Protein AF-S7VTG4-F1 (afdb_monomer_lite)

Structure (mmCIF, N/CA/C/O backbone):
data_AF-S7VTG4-F1
#
_entry.id   AF-S7VTG4-F1
#
loop_
_atom_site.group_PDB
_atom_site.id
_atom_site.type_symbol
_atom_site.label_atom_id
_atom_site.label_alt_id
_atom_site.label_comp_id
_atom_site.label_asym_id
_atom_site.label_entity_id
_atom_site.label_seq_id
_atom_site.pdbx_PDB_ins_code
_atom_site.Cartn_x
_atom_site.Cartn_y
_atom_site.Cartn_z
_atom_site.occupancy
_atom_site.B_iso_or_equiv
_atom_site.auth_seq_id
_atom_site.auth_comp_id
_atom_site.auth_asym_id
_atom_site.auth_atom_id
_atom_site.pdbx_PDB_model_num
ATOM 1 N N . MET A 1 1 ? -31.007 19.412 13.942 1.00 57.16 1 MET A N 1
ATOM 2 C CA . MET A 1 1 ? -30.145 18.207 13.920 1.00 57.16 1 MET A CA 1
ATOM 3 C C . MET A 1 1 ? -29.820 17.721 12.497 1.00 57.16 1 MET A C 1
ATOM 5 O O . MET A 1 1 ? -28.672 17.384 12.251 1.00 57.16 1 MET A O 1
ATOM 9 N N . ASN A 1 2 ? -30.756 17.775 11.533 1.00 63.19 2 ASN A N 1
ATOM 10 C CA . ASN A 1 2 ? -30.543 17.250 10.166 1.00 63.19 2 ASN A CA 1
ATOM 11 C C . ASN A 1 2 ? -29.502 17.995 9.305 1.00 63.19 2 ASN A C 1
ATOM 13 O O . ASN A 1 2 ? -28.851 17.366 8.480 1.00 63.19 2 ASN A O 1
ATOM 17 N N . GLN A 1 3 ? -29.328 19.310 9.478 1.00 68.00 3 GLN A N 1
ATOM 18 C CA . GLN A 1 3 ? -28.374 20.100 8.676 1.00 68.00 3 GLN A CA 1
ATOM 19 C C . GLN A 1 3 ? -26.911 19.798 9.062 1.00 68.00 3 GLN A C 1
ATOM 21 O O . GLN A 1 3 ? -26.066 19.613 8.196 1.00 68.00 3 GLN A O 1
ATOM 26 N N . PHE A 1 4 ? -26.632 19.645 10.363 1.00 72.38 4 PHE A N 1
ATOM 27 C CA . PHE A 1 4 ? -25.302 19.280 10.871 1.00 72.38 4 PHE A CA 1
ATOM 28 C C . PHE A 1 4 ? -24.884 17.860 10.463 1.00 72.38 4 PHE A C 1
ATOM 30 O O . PHE A 1 4 ? -23.734 17.647 10.098 1.00 72.38 4 PHE A O 1
ATOM 37 N N . PHE A 1 5 ? -25.820 16.902 10.469 1.00 68.44 5 PHE A N 1
ATOM 38 C CA . PHE A 1 5 ? -25.565 15.532 10.007 1.00 68.44 5 PHE A CA 1
ATOM 39 C C . PHE A 1 5 ? -25.197 15.493 8.516 1.00 68.44 5 PHE A C 1
ATOM 41 O O . PHE A 1 5 ? -24.223 14.851 8.136 1.00 68.44 5 PHE A O 1
ATOM 48 N N . LYS A 1 6 ? -25.934 16.236 7.677 1.00 73.94 6 LYS A N 1
ATOM 49 C CA . LYS A 1 6 ? -25.657 16.340 6.236 1.00 73.94 6 LYS A CA 1
ATOM 50 C C . LYS A 1 6 ? -24.309 17.009 5.952 1.00 73.94 6 LYS A C 1
ATOM 52 O O . LYS A 1 6 ? -23.578 16.529 5.094 1.00 73.94 6 LYS A O 1
ATOM 57 N N . ALA A 1 7 ? -23.960 18.062 6.695 1.00 77.38 7 ALA A N 1
ATOM 58 C CA . ALA A 1 7 ? -22.661 18.723 6.574 1.00 77.38 7 ALA A CA 1
ATOM 59 C C . ALA A 1 7 ? -21.502 17.800 6.991 1.00 77.38 7 ALA A C 1
ATOM 61 O O . ALA A 1 7 ? -20.504 17.710 6.284 1.00 77.38 7 ALA A O 1
ATOM 62 N N . PHE A 1 8 ? -21.654 17.057 8.091 1.00 74.62 8 PHE A N 1
ATOM 63 C CA . PHE A 1 8 ? -20.645 16.097 8.544 1.00 74.62 8 PHE A CA 1
ATOM 64 C C . PHE A 1 8 ? -20.450 14.943 7.549 1.00 74.62 8 PHE A C 1
ATOM 66 O O . PHE A 1 8 ? -19.317 14.596 7.227 1.00 74.62 8 PHE A O 1
ATOM 73 N N . LEU A 1 9 ? -21.542 14.390 7.008 1.00 71.69 9 LEU A N 1
ATOM 74 C CA . LEU A 1 9 ? -21.488 13.327 6.002 1.00 71.69 9 LEU A CA 1
ATOM 75 C C . LEU A 1 9 ? -20.820 13.803 4.699 1.00 71.69 9 LEU A C 1
ATOM 77 O O . LEU A 1 9 ? -20.018 13.073 4.124 1.00 71.69 9 LEU A O 1
ATOM 81 N N . ALA A 1 10 ? -21.089 15.040 4.267 1.00 73.31 10 ALA A N 1
ATOM 82 C CA . ALA A 1 10 ? -20.449 15.634 3.092 1.00 73.31 10 ALA A CA 1
ATOM 83 C C . ALA A 1 10 ? -18.935 15.846 3.285 1.00 73.31 10 ALA A C 1
ATOM 85 O O . ALA A 1 10 ? -18.157 15.572 2.374 1.00 73.31 10 ALA A O 1
ATOM 86 N N . ILE A 1 11 ? -18.506 16.272 4.480 1.00 72.06 11 ILE A N 1
ATOM 87 C CA . ILE A 1 11 ? -17.082 16.423 4.822 1.00 72.06 11 ILE A CA 1
ATOM 88 C C . ILE A 1 11 ? -16.380 15.058 4.846 1.00 72.06 11 IL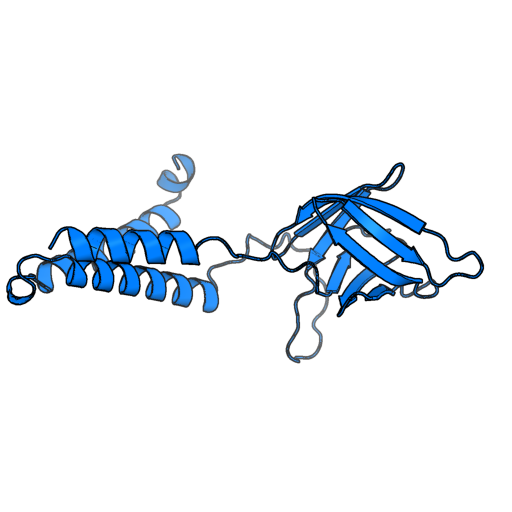E A C 1
ATOM 90 O O . ILE A 1 11 ? -15.277 14.926 4.321 1.00 72.06 11 ILE A O 1
ATOM 94 N N . PHE A 1 12 ? -17.022 14.030 5.408 1.00 65.44 12 PHE A N 1
ATOM 95 C CA . PHE A 1 12 ? -16.437 12.692 5.507 1.00 65.44 12 PHE A CA 1
ATOM 96 C C . PHE A 1 12 ? -16.255 12.026 4.131 1.00 65.44 12 PHE A C 1
ATOM 98 O O . PHE A 1 12 ? -15.208 11.439 3.874 1.00 65.44 12 PHE A O 1
ATOM 105 N N . ILE A 1 13 ? -17.221 12.190 3.218 1.00 65.69 13 ILE A N 1
ATOM 106 C CA . ILE A 1 13 ? -17.120 11.710 1.825 1.00 65.69 13 ILE A CA 1
ATOM 107 C C . ILE A 1 13 ? -16.048 12.492 1.040 1.00 65.69 13 ILE A C 1
ATOM 109 O O . ILE A 1 13 ? -15.340 11.919 0.212 1.00 65.69 13 ILE A O 1
ATOM 113 N N . GLY A 1 14 ? -15.886 13.790 1.321 1.00 59.72 14 GLY A N 1
ATOM 114 C CA . GLY A 1 14 ? -14.838 14.614 0.708 1.00 59.72 14 GLY A CA 1
ATOM 115 C C . GLY A 1 14 ? -13.417 14.236 1.144 1.00 59.72 14 GLY A C 1
ATOM 116 O O . GLY A 1 14 ? -12.482 14.387 0.363 1.00 59.72 14 GLY A O 1
ATOM 117 N N . LEU A 1 15 ? -13.249 13.711 2.362 1.00 57.47 15 LEU A N 1
ATOM 118 C CA . LEU A 1 15 ? -11.946 13.324 2.919 1.00 57.47 15 LEU A CA 1
ATOM 119 C C . LEU A 1 15 ? -11.522 11.890 2.564 1.00 57.47 15 LEU A C 1
ATOM 121 O O . LEU A 1 15 ? -10.332 11.593 2.593 1.00 57.47 15 LEU A O 1
ATOM 125 N N . SER A 1 16 ? -12.449 10.995 2.205 1.00 52.62 16 SER A N 1
ATOM 126 C CA . SER A 1 16 ? -12.129 9.583 1.929 1.00 52.62 16 SER A CA 1
ATOM 127 C C . SER A 1 16 ? -11.575 9.310 0.522 1.00 52.62 16 SER A C 1
ATOM 129 O O . SER A 1 16 ? -11.376 8.152 0.172 1.00 52.62 16 SER A O 1
ATOM 131 N N . SER A 1 17 ? -11.345 10.340 -0.300 1.00 48.38 17 SER A N 1
ATOM 132 C CA . SER A 1 17 ? -11.034 10.179 -1.733 1.00 48.38 17 SER A CA 1
ATOM 133 C C . SER A 1 17 ? -9.554 10.339 -2.107 1.00 48.38 17 SER A C 1
ATOM 135 O O . SER A 1 17 ? -9.247 10.464 -3.288 1.00 48.38 17 SER A O 1
ATOM 137 N N . ILE A 1 18 ? -8.622 10.348 -1.148 1.00 49.78 18 ILE A N 1
ATOM 138 C CA . ILE A 1 18 ? -7.195 10.536 -1.462 1.00 49.78 18 ILE A CA 1
ATOM 139 C C . ILE A 1 18 ? -6.321 9.575 -0.654 1.00 49.78 18 ILE A C 1
ATOM 141 O O . ILE A 1 18 ? -5.494 9.981 0.154 1.00 49.78 18 ILE A O 1
ATOM 145 N N . THR A 1 19 ? -6.480 8.274 -0.876 1.00 46.34 19 THR A N 1
ATOM 146 C CA . THR A 1 19 ? -5.343 7.364 -0.704 1.00 46.34 19 THR A CA 1
ATOM 147 C C . THR A 1 19 ? -4.583 7.383 -2.024 1.00 46.34 19 THR A C 1
ATOM 149 O O . THR A 1 19 ? -4.891 6.617 -2.936 1.00 46.34 19 THR A O 1
ATOM 152 N N . ALA A 1 20 ? -3.660 8.335 -2.182 1.00 49.62 20 ALA A N 1
ATOM 153 C CA . ALA A 1 20 ? -2.701 8.269 -3.275 1.00 49.62 20 ALA A CA 1
ATOM 154 C C . ALA A 1 20 ? -1.811 7.060 -2.987 1.00 49.62 20 ALA A C 1
ATOM 156 O O . ALA A 1 20 ? -1.048 7.071 -2.027 1.00 49.62 20 ALA A O 1
ATOM 157 N N . GLN A 1 21 ? -1.985 5.979 -3.743 1.00 61.75 21 GLN A N 1
ATOM 158 C CA . GLN A 1 21 ? -1.122 4.821 -3.587 1.00 61.75 21 GLN A CA 1
ATOM 159 C C . GLN A 1 21 ? 0.266 5.202 -4.094 1.00 61.75 21 GLN A C 1
ATOM 161 O O . GLN A 1 21 ? 0.421 5.602 -5.251 1.00 61.75 21 GLN A O 1
ATOM 166 N N . GLU A 1 22 ? 1.258 5.160 -3.209 1.00 71.31 22 GLU A N 1
ATOM 167 C CA . GLU A 1 22 ? 2.577 5.698 -3.516 1.00 71.31 22 GLU A CA 1
ATOM 168 C C . GLU A 1 22 ? 3.411 4.660 -4.269 1.00 71.31 22 GLU A C 1
ATOM 170 O O . GLU A 1 22 ? 3.740 3.587 -3.762 1.00 71.31 22 GLU A O 1
ATOM 175 N N . LEU A 1 23 ? 3.744 4.998 -5.517 1.00 85.31 23 LEU A N 1
ATOM 176 C CA . LEU A 1 23 ? 4.742 4.282 -6.312 1.00 85.31 23 LEU A CA 1
ATOM 177 C C . LEU A 1 23 ? 6.167 4.546 -5.785 1.00 85.31 23 LEU A C 1
ATOM 179 O O . LEU A 1 23 ? 7.059 3.732 -6.015 1.00 85.31 23 LEU A O 1
ATOM 183 N N . GLU A 1 24 ? 6.356 5.673 -5.088 1.00 89.00 24 GLU A N 1
ATOM 184 C CA . GLU A 1 24 ? 7.628 6.176 -4.564 1.00 89.00 24 GLU A CA 1
ATOM 185 C C . GLU A 1 24 ? 8.108 5.350 -3.363 1.00 89.00 24 GLU A C 1
ATOM 187 O O . GLU A 1 24 ? 7.793 5.642 -2.214 1.00 89.00 24 GLU A O 1
ATOM 192 N N . LYS A 1 25 ? 8.833 4.269 -3.648 1.00 90.12 25 LYS A N 1
ATOM 193 C CA . LYS A 1 25 ? 9.520 3.413 -2.676 1.00 90.12 25 LYS A CA 1
ATOM 194 C C . LYS A 1 25 ? 10.563 2.559 -3.397 1.00 90.12 25 LYS A C 1
ATOM 196 O O . LYS A 1 25 ? 10.655 2.572 -4.630 1.00 90.12 25 LYS A O 1
ATOM 201 N N . THR A 1 26 ? 11.310 1.776 -2.631 1.00 90.75 26 THR A N 1
ATOM 202 C CA . THR A 1 26 ? 12.155 0.711 -3.173 1.00 90.75 26 THR A CA 1
ATOM 203 C C . THR A 1 26 ? 11.348 -0.573 -3.297 1.00 90.75 26 THR A C 1
ATOM 205 O O . THR A 1 26 ? 10.683 -1.001 -2.357 1.00 90.75 26 THR A O 1
ATOM 208 N N . TRP A 1 27 ? 11.414 -1.191 -4.465 1.00 91.06 27 TRP A N 1
ATOM 209 C CA . TRP A 1 27 ? 10.772 -2.454 -4.794 1.00 91.06 27 TRP A CA 1
ATOM 210 C C . TRP A 1 27 ? 11.841 -3.515 -5.045 1.00 91.06 27 TRP A C 1
ATOM 212 O O . TRP A 1 27 ? 12.840 -3.237 -5.707 1.00 91.06 27 TRP A O 1
ATOM 222 N N . GLU A 1 28 ? 11.634 -4.733 -4.564 1.00 90.56 28 GLU A N 1
ATOM 223 C CA . GLU A 1 28 ? 12.521 -5.873 -4.788 1.00 90.56 28 GLU A CA 1
ATOM 224 C C . GLU A 1 28 ? 11.855 -6.920 -5.675 1.00 90.56 28 GLU A C 1
ATOM 226 O O . GLU A 1 28 ? 10.661 -7.209 -5.563 1.00 90.56 28 GLU A O 1
ATOM 231 N N . SER A 1 29 ? 12.637 -7.485 -6.590 1.00 84.38 29 SER A N 1
ATOM 232 C CA . SER A 1 29 ? 12.180 -8.570 -7.448 1.00 84.38 29 SER A CA 1
ATOM 233 C C . SER A 1 29 ? 12.017 -9.852 -6.638 1.00 84.38 29 SER A C 1
ATOM 235 O O . SER A 1 29 ? 12.924 -10.270 -5.922 1.00 84.38 29 SER A O 1
ATOM 237 N N . THR A 1 30 ? 10.876 -10.515 -6.810 1.00 74.44 30 THR A N 1
ATOM 238 C CA . THR A 1 30 ? 10.611 -11.836 -6.216 1.00 74.44 30 THR A CA 1
ATOM 239 C C . THR A 1 30 ? 11.219 -12.987 -7.022 1.00 74.44 30 THR A C 1
ATOM 241 O O . THR A 1 30 ? 11.246 -14.127 -6.563 1.00 74.44 30 THR A O 1
ATOM 244 N N . ALA A 1 31 ? 11.706 -12.717 -8.237 1.00 71.94 31 ALA A N 1
ATOM 245 C CA . ALA A 1 31 ? 12.254 -13.738 -9.117 1.00 71.94 31 ALA A CA 1
ATOM 246 C C . ALA A 1 31 ? 13.733 -14.008 -8.806 1.00 71.94 31 ALA A C 1
ATOM 248 O O . ALA A 1 31 ? 14.564 -13.105 -8.865 1.00 71.94 31 ALA A O 1
ATOM 249 N N . SER A 1 32 ? 14.072 -15.279 -8.568 1.00 58.81 32 SER A N 1
ATOM 250 C CA . SER A 1 32 ? 15.441 -15.717 -8.246 1.00 58.81 32 SER A CA 1
ATOM 251 C C . SER A 1 32 ? 16.463 -15.432 -9.369 1.00 58.81 32 SER A C 1
ATOM 253 O O . SER A 1 32 ? 17.649 -15.277 -9.099 1.00 58.81 32 SER A O 1
ATOM 255 N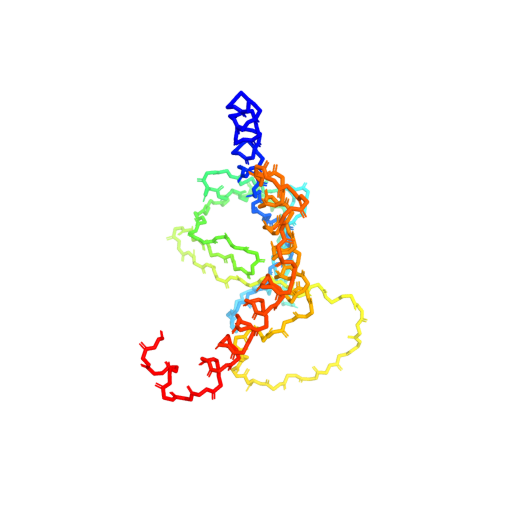 N . GLU A 1 33 ? 16.008 -15.291 -10.624 1.00 65.94 33 GLU A N 1
ATOM 256 C CA . GLU A 1 33 ? 16.858 -15.060 -11.809 1.00 65.94 33 GLU A CA 1
ATOM 257 C C . GLU A 1 33 ? 16.658 -13.685 -12.480 1.00 65.94 33 GLU A C 1
ATOM 259 O O . GLU A 1 33 ? 17.036 -13.483 -13.637 1.00 65.94 33 GLU A O 1
ATOM 264 N N . SER A 1 34 ? 16.049 -12.704 -11.806 1.00 66.31 34 SER A N 1
ATOM 265 C CA . SER A 1 34 ? 15.886 -11.380 -12.421 1.00 66.31 34 SER A CA 1
ATOM 266 C C . SER A 1 34 ? 17.227 -10.662 -12.603 1.00 66.31 34 SER A C 1
ATOM 268 O O . SER A 1 34 ? 18.014 -10.550 -11.666 1.00 66.31 34 SER A O 1
ATOM 270 N N . THR A 1 35 ? 17.453 -10.081 -13.787 1.00 74.88 35 THR A N 1
ATOM 271 C CA . THR A 1 35 ? 18.664 -9.295 -14.101 1.00 74.88 35 THR A CA 1
ATOM 272 C C . THR A 1 35 ? 18.889 -8.119 -13.143 1.00 74.88 35 THR A C 1
ATOM 274 O O . THR A 1 35 ? 20.033 -7.761 -12.865 1.00 74.88 35 THR A O 1
ATOM 277 N N . TYR A 1 36 ? 17.811 -7.525 -12.628 1.00 80.69 36 TYR A N 1
ATOM 278 C CA . TYR A 1 36 ? 17.839 -6.434 -11.653 1.00 80.69 36 TYR A CA 1
ATOM 279 C C . TYR A 1 36 ? 17.191 -6.899 -10.357 1.00 80.69 36 TYR A C 1
ATOM 281 O O . TYR A 1 36 ? 16.135 -7.529 -10.394 1.00 80.69 36 TYR A O 1
ATOM 289 N N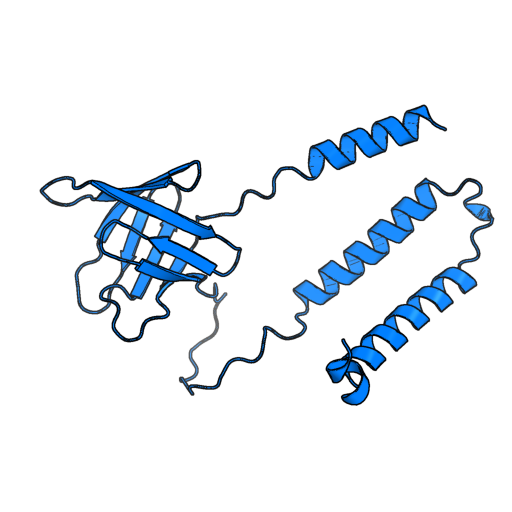 . LYS A 1 37 ? 17.828 -6.587 -9.225 1.00 83.69 37 LYS A N 1
ATOM 290 C CA . LYS A 1 37 ? 17.362 -6.999 -7.898 1.00 83.69 37 LYS A CA 1
ATOM 291 C C . LYS A 1 37 ? 16.356 -6.000 -7.336 1.00 83.69 37 LYS A C 1
ATOM 293 O O . LYS A 1 37 ? 15.320 -6.409 -6.822 1.00 83.69 37 LYS A O 1
ATOM 298 N N . THR A 1 38 ? 16.659 -4.708 -7.450 1.00 89.19 38 THR A N 1
ATOM 299 C CA . THR A 1 38 ? 15.836 -3.643 -6.872 1.00 89.19 38 THR A CA 1
ATOM 300 C C . THR A 1 38 ? 15.464 -2.590 -7.907 1.00 89.19 38 THR A C 1
ATOM 302 O O . THR A 1 38 ? 16.197 -2.353 -8.872 1.00 89.19 38 THR A O 1
ATOM 305 N N . LEU A 1 39 ? 14.310 -1.967 -7.698 1.00 91.56 39 LEU A N 1
ATOM 306 C CA . LEU A 1 39 ? 13.776 -0.844 -8.452 1.00 91.56 39 LEU A CA 1
ATOM 307 C C . LEU A 1 39 ? 13.347 0.233 -7.456 1.00 91.56 39 LEU A C 1
ATOM 309 O O . LEU A 1 39 ? 12.354 0.073 -6.755 1.00 91.56 39 LEU A O 1
ATOM 313 N N . GLU A 1 40 ? 14.095 1.323 -7.388 1.00 93.44 40 GLU A N 1
ATOM 314 C CA . GLU A 1 40 ? 13.760 2.481 -6.557 1.00 93.44 40 GLU A CA 1
ATOM 315 C C . GLU A 1 40 ? 13.045 3.533 -7.406 1.00 93.44 40 GLU A C 1
ATOM 317 O O . GLU A 1 40 ? 13.518 3.861 -8.495 1.00 93.44 40 GLU A O 1
ATOM 322 N N . PHE A 1 41 ? 11.932 4.066 -6.902 1.00 92.69 41 PHE A N 1
ATOM 323 C CA . PHE A 1 41 ? 11.296 5.279 -7.414 1.00 92.69 41 PHE A CA 1
ATOM 324 C C . PHE A 1 41 ? 11.401 6.375 -6.360 1.00 92.69 41 PHE A C 1
ATOM 326 O O . PHE A 1 41 ? 10.981 6.166 -5.222 1.00 92.69 41 PHE A O 1
ATOM 333 N N . LYS A 1 42 ? 11.944 7.535 -6.737 1.00 90.56 42 LYS A N 1
ATOM 334 C CA . LYS A 1 42 ? 12.147 8.665 -5.826 1.00 90.56 42 LYS A CA 1
ATOM 335 C C . LYS A 1 42 ? 12.083 9.989 -6.569 1.00 90.56 42 LYS A C 1
ATOM 337 O O . LYS A 1 42 ? 12.867 10.218 -7.483 1.00 90.56 42 LYS A O 1
ATOM 342 N N . LYS A 1 43 ? 11.173 10.881 -6.168 1.00 89.25 43 LYS A N 1
ATOM 343 C CA . LYS A 1 43 ? 11.042 12.253 -6.696 1.00 89.25 43 LYS A CA 1
ATOM 344 C C . LYS A 1 43 ? 11.033 12.367 -8.233 1.00 89.25 43 LYS A C 1
ATOM 346 O O . LYS A 1 43 ? 11.580 13.320 -8.777 1.00 89.25 43 LYS A O 1
ATOM 351 N N . GLY A 1 44 ? 10.399 11.423 -8.931 1.00 88.31 44 GLY A N 1
ATOM 352 C CA . GLY A 1 44 ? 10.334 11.414 -10.401 1.00 88.31 44 GLY A CA 1
ATOM 353 C C . GLY A 1 44 ? 11.502 10.711 -11.102 1.00 88.31 44 GLY A C 1
ATOM 354 O O . GLY A 1 44 ? 11.457 10.547 -12.317 1.00 88.31 44 GLY A O 1
ATOM 355 N N . GLU A 1 45 ? 12.489 10.214 -10.357 1.00 92.56 45 GLU A N 1
ATOM 356 C CA . GLU A 1 45 ? 13.598 9.410 -10.873 1.00 92.56 45 GLU A CA 1
ATOM 357 C C . GLU A 1 45 ? 13.414 7.927 -10.523 1.00 92.56 45 GLU A C 1
ATOM 359 O O . GLU A 1 45 ? 12.859 7.580 -9.475 1.00 92.56 45 GLU A O 1
ATOM 364 N N . PHE A 1 46 ? 13.874 7.040 -11.406 1.00 94.00 46 PHE A N 1
ATOM 365 C CA . PHE A 1 46 ? 13.925 5.603 -11.160 1.00 94.00 46 PHE A CA 1
ATOM 366 C C . PHE A 1 46 ? 15.357 5.074 -11.223 1.00 94.00 46 PHE A C 1
ATOM 368 O O . PHE A 1 46 ? 16.199 5.572 -11.978 1.00 94.00 46 PHE A O 1
ATOM 375 N N . ASN A 1 47 ? 15.617 4.009 -10.470 1.00 92.88 47 ASN A N 1
ATOM 376 C CA . ASN A 1 47 ? 16.895 3.311 -10.483 1.00 92.88 47 ASN A CA 1
ATOM 377 C C . ASN A 1 47 ? 16.697 1.794 -10.358 1.00 92.88 47 ASN A C 1
ATOM 379 O O . ASN A 1 47 ? 16.307 1.296 -9.303 1.00 92.88 47 ASN A O 1
ATOM 383 N N . PHE A 1 48 ? 17.016 1.053 -11.419 1.00 90.31 48 PHE A N 1
ATOM 384 C CA . PHE A 1 48 ? 17.187 -0.395 -11.356 1.00 90.31 48 PHE A CA 1
ATOM 385 C C . PHE A 1 48 ? 18.606 -0.724 -10.908 1.00 90.31 48 PHE A C 1
ATOM 387 O O . PHE A 1 48 ? 19.558 -0.476 -11.653 1.00 90.31 48 PHE A O 1
ATOM 394 N N . SER A 1 49 ? 18.753 -1.339 -9.738 1.00 87.81 49 SER A N 1
ATOM 395 C CA . SER A 1 49 ? 20.058 -1.780 -9.240 1.00 87.81 49 SER A CA 1
ATOM 396 C C . SER A 1 49 ? 20.219 -3.294 -9.371 1.00 87.81 49 SER A C 1
ATOM 398 O O . SER A 1 49 ? 19.284 -4.077 -9.177 1.00 87.81 49 SER A O 1
ATOM 400 N N . SER A 1 50 ? 21.431 -3.715 -9.721 1.00 83.31 50 SER A N 1
ATOM 401 C CA . SER A 1 50 ? 21.837 -5.115 -9.813 1.00 83.31 50 SER A CA 1
ATOM 402 C C . SER A 1 50 ? 23.217 -5.291 -9.186 1.00 83.31 50 SER A C 1
ATOM 404 O O . SER A 1 50 ? 23.998 -4.344 -9.121 1.00 83.31 50 SER A O 1
ATOM 406 N N . ASN A 1 51 ? 23.518 -6.510 -8.740 1.00 74.19 51 ASN A N 1
ATOM 407 C CA . ASN A 1 51 ? 24.841 -6.862 -8.222 1.00 74.19 51 ASN A CA 1
ATOM 408 C C . ASN A 1 51 ? 25.835 -7.199 -9.345 1.00 74.19 51 ASN A C 1
ATOM 410 O O . ASN A 1 51 ? 27.041 -7.165 -9.121 1.00 74.19 51 ASN A O 1
ATOM 414 N N . SER A 1 52 ? 25.340 -7.563 -10.532 1.00 70.12 52 SER A N 1
ATOM 415 C CA . SER A 1 52 ? 26.147 -8.114 -11.632 1.00 70.12 52 SER A CA 1
ATOM 416 C C . SER A 1 52 ? 26.193 -7.229 -12.878 1.00 70.12 52 SER A C 1
ATOM 418 O O . SER A 1 52 ? 27.070 -7.406 -13.720 1.00 70.12 52 SER A O 1
ATOM 420 N N . VAL A 1 53 ? 25.269 -6.275 -13.006 1.00 79.50 53 VAL A N 1
ATOM 421 C CA . VAL A 1 53 ? 25.145 -5.380 -14.164 1.00 79.50 53 VAL A CA 1
ATOM 422 C C . VAL A 1 53 ? 25.060 -3.937 -13.678 1.00 79.50 53 VAL A C 1
ATOM 424 O O . VAL A 1 53 ? 24.559 -3.668 -12.587 1.00 79.50 53 VAL A O 1
ATOM 427 N N . ASN A 1 54 ? 25.535 -3.001 -14.502 1.00 83.69 54 ASN A N 1
ATOM 428 C CA . ASN A 1 54 ? 25.401 -1.574 -14.229 1.00 83.69 54 ASN A CA 1
ATOM 429 C C . ASN A 1 54 ? 23.940 -1.195 -13.969 1.00 83.69 54 ASN A C 1
ATOM 431 O O . ASN A 1 54 ? 23.029 -1.629 -14.678 1.00 83.69 54 ASN A O 1
ATOM 435 N N . SER A 1 55 ? 23.741 -0.341 -12.966 1.00 85.38 55 SER A N 1
ATOM 436 C CA . SER A 1 55 ? 22.427 0.196 -12.639 1.00 85.38 55 SER A CA 1
ATOM 437 C C . SER A 1 55 ? 21.848 0.993 -13.807 1.00 85.38 55 SER A C 1
ATOM 439 O O . SER A 1 55 ? 22.556 1.827 -14.382 1.00 85.38 55 SER A O 1
ATOM 441 N N . ILE A 1 56 ? 20.567 0.799 -14.109 1.00 89.38 56 ILE A N 1
ATOM 442 C CA . ILE A 1 56 ? 19.849 1.604 -15.102 1.00 89.38 56 ILE A CA 1
ATOM 443 C C . ILE A 1 56 ? 19.084 2.704 -14.379 1.00 89.38 56 ILE A C 1
ATOM 445 O O . ILE A 1 56 ? 18.265 2.416 -13.513 1.00 89.38 56 ILE A O 1
ATOM 449 N N . LYS A 1 57 ? 19.309 3.952 -14.787 1.00 93.19 57 LYS A N 1
ATOM 450 C CA . LYS A 1 57 ? 18.695 5.136 -14.181 1.00 93.19 57 LYS A CA 1
ATOM 451 C C . LYS A 1 57 ? 17.973 5.982 -15.217 1.00 93.19 57 LYS A C 1
ATOM 453 O O . LYS A 1 57 ? 18.263 5.888 -16.414 1.00 93.19 57 LYS A O 1
ATOM 458 N N . GLY A 1 58 ? 17.082 6.836 -14.739 1.00 93.56 58 GLY A N 1
ATOM 459 C CA . GLY A 1 58 ? 16.417 7.834 -15.558 1.00 93.56 58 GLY A CA 1
ATOM 460 C C . GLY A 1 58 ? 15.199 8.421 -14.867 1.00 93.56 58 GLY A C 1
ATOM 461 O O . GLY A 1 58 ? 15.027 8.257 -13.662 1.00 93.56 58 GLY A O 1
ATOM 462 N N . ASP A 1 59 ? 14.341 9.062 -15.646 1.00 94.44 59 ASP A N 1
ATOM 463 C CA . ASP A 1 59 ? 13.114 9.685 -15.155 1.00 94.44 59 ASP A CA 1
ATOM 464 C C . ASP A 1 59 ? 11.914 8.764 -15.378 1.00 94.44 59 ASP A C 1
ATOM 466 O O . ASP A 1 59 ? 11.873 7.987 -16.340 1.00 94.44 59 ASP A O 1
ATOM 470 N N . TYR A 1 60 ? 10.905 8.847 -14.517 1.00 94.81 60 TYR A N 1
ATOM 471 C CA . TYR A 1 60 ? 9.651 8.127 -14.707 1.00 94.81 60 TYR A CA 1
ATOM 472 C C . TYR A 1 60 ? 8.441 9.051 -14.668 1.00 94.81 60 TYR A C 1
ATOM 474 O O . TYR A 1 60 ? 8.411 10.088 -14.010 1.00 94.81 60 TYR A O 1
ATOM 482 N N . MET A 1 61 ? 7.393 8.619 -15.358 1.00 92.81 61 MET A N 1
ATOM 483 C CA . MET A 1 61 ? 6.071 9.215 -15.275 1.00 92.81 61 MET A CA 1
ATOM 484 C C . MET A 1 61 ? 5.041 8.110 -15.085 1.00 92.81 61 MET A C 1
ATOM 486 O O . MET A 1 61 ? 5.043 7.116 -15.814 1.00 92.81 61 MET A O 1
ATOM 490 N N . TYR A 1 62 ? 4.151 8.294 -14.115 1.00 91.38 62 TYR A N 1
ATOM 491 C CA . TYR A 1 62 ? 3.073 7.361 -13.825 1.00 91.38 62 TYR A CA 1
ATOM 492 C C . TYR A 1 62 ? 1.727 8.082 -13.815 1.00 91.38 62 TYR A C 1
ATOM 494 O O . TYR A 1 62 ? 1.512 9.000 -13.025 1.00 91.38 62 TYR A O 1
ATOM 5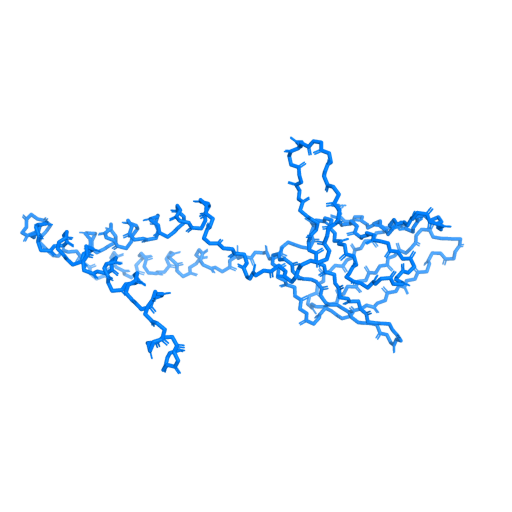02 N N . GLN A 1 63 ? 0.814 7.666 -14.693 1.00 87.50 63 GLN A N 1
ATOM 503 C CA . GLN A 1 63 ? -0.548 8.194 -14.731 1.00 87.50 63 GLN A CA 1
ATOM 504 C C . GLN A 1 63 ? -1.502 7.179 -15.358 1.00 87.50 63 GLN A C 1
ATOM 506 O O . GLN A 1 63 ? -1.183 6.584 -16.385 1.00 87.50 63 GLN A O 1
ATOM 511 N N . ASN A 1 64 ? -2.696 7.008 -14.780 1.00 88.25 64 ASN A N 1
ATOM 512 C CA . ASN A 1 64 ? -3.755 6.153 -15.334 1.00 88.25 64 ASN A CA 1
ATOM 513 C C . ASN A 1 64 ? -3.251 4.739 -15.703 1.00 88.25 64 ASN A C 1
ATOM 515 O O . ASN A 1 64 ? -3.433 4.268 -16.827 1.00 88.25 64 ASN A O 1
ATOM 519 N N . ASN A 1 65 ? -2.527 4.107 -14.771 1.00 90.00 65 ASN A N 1
ATOM 520 C CA . ASN A 1 65 ? -1.907 2.786 -14.925 1.00 90.00 65 ASN A CA 1
ATOM 521 C C . ASN A 1 65 ? -0.811 2.688 -16.002 1.00 90.00 65 ASN A C 1
ATOM 523 O O . ASN A 1 65 ? -0.267 1.604 -16.210 1.00 90.00 65 ASN A O 1
ATOM 527 N N . LEU A 1 66 ? -0.446 3.782 -16.668 1.00 93.00 66 LEU A N 1
ATOM 528 C CA . LEU A 1 66 ? 0.672 3.836 -17.601 1.00 93.00 66 LEU A CA 1
ATOM 529 C C . LEU A 1 66 ? 1.929 4.292 -16.859 1.00 93.00 66 LEU A C 1
ATOM 531 O O . LEU A 1 66 ? 1.974 5.406 -16.343 1.00 93.00 66 LEU A O 1
ATOM 535 N N . LEU A 1 67 ? 2.946 3.436 -16.846 1.00 94.12 67 LEU A N 1
ATOM 536 C CA . LEU A 1 67 ? 4.290 3.755 -16.381 1.00 94.12 67 LEU A CA 1
ATOM 537 C C . LEU A 1 67 ? 5.193 3.965 -17.597 1.00 94.12 67 LEU A C 1
ATOM 539 O O . LEU A 1 67 ? 5.340 3.075 -18.439 1.00 94.12 67 LEU A O 1
ATOM 543 N N . VAL A 1 68 ? 5.796 5.143 -17.695 1.00 94.94 68 VAL A N 1
ATOM 544 C CA . VAL A 1 68 ? 6.761 5.494 -18.739 1.00 94.94 68 VAL A CA 1
ATOM 545 C C . VAL A 1 68 ? 8.111 5.714 -18.080 1.00 94.94 68 VAL A C 1
ATOM 547 O O . VAL A 1 68 ? 8.215 6.535 -17.176 1.00 94.94 68 VAL A O 1
ATOM 550 N N . LEU A 1 69 ? 9.123 4.979 -18.532 1.00 94.56 69 LEU A N 1
ATOM 551 C CA . LEU A 1 69 ? 10.506 5.110 -18.087 1.00 94.56 69 LEU A CA 1
ATOM 552 C C . LEU A 1 69 ? 11.329 5.742 -19.209 1.00 94.56 69 LEU A C 1
ATOM 554 O O . LEU A 1 69 ? 11.370 5.212 -20.324 1.00 94.56 69 LEU A O 1
ATOM 558 N N . TYR A 1 70 ? 11.975 6.859 -18.906 1.00 95.38 70 TYR A N 1
ATOM 559 C CA . TYR A 1 70 ? 12.891 7.583 -19.778 1.00 95.38 70 TYR A CA 1
ATOM 560 C C . TYR A 1 70 ? 14.315 7.240 -19.347 1.00 95.38 70 TYR A C 1
ATOM 562 O O . TYR A 1 70 ? 14.796 7.732 -18.333 1.00 95.38 70 TYR A O 1
ATOM 570 N N . HIS A 1 71 ? 14.973 6.338 -20.068 1.00 93.19 71 HIS A N 1
ATOM 571 C CA . HIS A 1 71 ? 16.296 5.843 -19.706 1.00 93.19 71 HIS A CA 1
ATOM 572 C C . HIS A 1 71 ? 17.369 6.884 -20.022 1.00 93.19 71 HIS A C 1
ATOM 574 O O . HIS A 1 71 ? 17.391 7.430 -21.121 1.00 93.19 71 HIS A O 1
ATOM 580 N N . ASN A 1 72 ? 18.313 7.084 -19.103 1.00 91.50 72 ASN A N 1
ATOM 581 C CA . ASN A 1 72 ? 19.504 7.903 -19.334 1.00 91.50 72 ASN A CA 1
ATOM 582 C C . ASN A 1 72 ? 20.640 7.057 -19.946 1.00 91.50 72 ASN A C 1
ATOM 584 O O . ASN A 1 72 ? 21.742 6.957 -19.403 1.00 91.50 72 ASN A O 1
ATOM 588 N N . ASP A 1 73 ? 20.329 6.345 -21.031 1.00 88.06 73 ASP A N 1
ATOM 589 C CA . ASP A 1 73 ? 21.300 5.597 -21.830 1.00 88.06 73 ASP A CA 1
ATOM 590 C C . ASP A 1 73 ? 21.754 6.424 -23.045 1.00 88.06 73 ASP A C 1
ATOM 592 O O . ASP A 1 73 ? 21.208 7.484 -23.343 1.00 88.06 73 ASP A O 1
ATOM 596 N N . SER A 1 74 ? 22.757 5.949 -23.790 1.00 87.75 74 SER A N 1
ATOM 597 C CA . SER A 1 74 ? 23.283 6.682 -24.956 1.00 87.75 74 SER A CA 1
ATOM 598 C C . SER A 1 74 ? 22.243 6.954 -26.051 1.00 87.75 74 SER A C 1
ATOM 600 O O . SER A 1 74 ? 22.495 7.767 -26.937 1.00 87.75 74 SER A O 1
ATOM 602 N N . LEU A 1 75 ? 21.100 6.263 -26.017 1.00 87.88 75 LEU A N 1
ATOM 603 C CA . LEU A 1 75 ? 20.021 6.379 -26.994 1.00 87.88 75 LEU A CA 1
ATOM 604 C C . LEU A 1 75 ? 18.793 7.117 -26.433 1.00 87.88 75 LEU A C 1
ATOM 606 O O . LEU A 1 75 ? 17.827 7.301 -27.172 1.00 87.88 75 LEU A O 1
ATOM 610 N N . ASN A 1 76 ? 18.822 7.536 -25.162 1.00 86.50 76 ASN A N 1
ATOM 611 C CA . ASN A 1 76 ? 17.688 8.061 -24.399 1.00 86.50 76 ASN A CA 1
ATOM 612 C C . ASN A 1 76 ? 16.406 7.235 -24.593 1.00 86.50 76 ASN A C 1
ATOM 614 O O . ASN A 1 76 ? 15.347 7.756 -24.965 1.00 86.50 76 ASN A O 1
ATOM 618 N N . SER A 1 77 ? 16.521 5.915 -24.431 1.00 92.19 77 SER A N 1
ATOM 619 C CA . SER A 1 77 ? 15.437 4.995 -24.769 1.00 92.19 77 SER A CA 1
ATOM 620 C C . SER A 1 77 ? 14.204 5.176 -23.869 1.00 92.19 77 SER A C 1
ATOM 622 O O . SER A 1 77 ? 14.301 5.454 -22.676 1.00 92.19 77 SER A O 1
ATOM 624 N N . ILE A 1 78 ? 13.005 5.007 -24.438 1.00 93.88 78 ILE A N 1
ATOM 625 C CA . ILE A 1 78 ? 11.738 5.138 -23.703 1.00 93.88 78 ILE A CA 1
ATOM 626 C C . ILE A 1 78 ? 11.052 3.781 -23.642 1.00 93.88 78 ILE A C 1
ATOM 628 O O . ILE A 1 78 ? 10.735 3.191 -24.680 1.00 93.88 78 ILE A O 1
ATOM 632 N N . LYS A 1 79 ? 10.753 3.311 -22.430 1.00 92.44 79 LYS A N 1
ATOM 633 C CA . LYS A 1 79 ? 9.995 2.075 -22.207 1.00 92.44 79 LYS A CA 1
ATOM 634 C C . LYS A 1 79 ? 8.649 2.375 -21.566 1.00 92.44 79 LYS A C 1
ATOM 636 O O . LYS A 1 79 ? 8.532 3.230 -20.696 1.00 92.44 79 LYS A O 1
ATOM 641 N N . ARG A 1 80 ? 7.614 1.671 -22.024 1.00 94.12 80 ARG A N 1
ATOM 642 C CA . ARG A 1 80 ? 6.232 1.847 -21.563 1.00 94.12 80 ARG A CA 1
ATOM 643 C C . ARG A 1 80 ? 5.711 0.543 -20.988 1.00 94.12 80 ARG A C 1
ATOM 645 O O . ARG A 1 80 ? 5.829 -0.502 -21.628 1.00 94.12 80 ARG A O 1
ATOM 652 N N . TYR A 1 81 ? 5.084 0.642 -19.828 1.00 94.25 81 TYR A N 1
ATOM 653 C CA . TYR A 1 81 ? 4.521 -0.475 -19.090 1.00 94.25 81 TYR A CA 1
ATOM 654 C C . TYR A 1 81 ? 3.111 -0.143 -18.608 1.00 94.25 81 TYR A C 1
ATOM 656 O O . TYR A 1 81 ? 2.770 1.020 -18.387 1.00 94.25 81 TYR A O 1
ATOM 664 N N . LYS A 1 82 ? 2.289 -1.174 -18.434 1.00 94.56 82 LYS A N 1
ATOM 665 C CA . LYS A 1 82 ? 0.982 -1.082 -17.788 1.00 94.56 82 LYS A CA 1
ATOM 666 C C . LYS A 1 82 ? 1.059 -1.695 -16.400 1.00 94.56 82 LYS A C 1
ATOM 668 O O . LYS A 1 82 ? 1.420 -2.863 -16.275 1.00 94.56 82 LYS A O 1
ATOM 673 N N . ILE A 1 83 ? 0.697 -0.918 -15.388 1.00 92.50 83 ILE A N 1
ATOM 674 C CA . ILE A 1 83 ? 0.565 -1.380 -14.008 1.00 92.50 83 ILE A CA 1
ATOM 675 C C . ILE A 1 83 ? -0.780 -2.094 -13.861 1.00 92.50 83 ILE A C 1
ATOM 677 O O . ILE A 1 83 ? -1.834 -1.486 -14.063 1.00 92.50 83 ILE A O 1
ATOM 681 N N . THR A 1 84 ? -0.735 -3.382 -13.534 1.00 89.44 84 THR A N 1
ATOM 682 C CA . THR A 1 84 ? -1.918 -4.225 -13.308 1.00 89.44 84 THR A CA 1
ATOM 683 C C . THR A 1 84 ? -2.294 -4.297 -11.835 1.00 89.44 84 THR A C 1
ATOM 685 O O . THR A 1 84 ? -3.473 -4.418 -11.525 1.00 89.44 84 THR A O 1
ATOM 688 N N . GLU A 1 85 ? -1.314 -4.173 -10.940 1.00 86.12 85 GLU A N 1
ATOM 689 C CA . GLU A 1 85 ? -1.517 -4.149 -9.493 1.00 86.12 85 GLU A CA 1
ATOM 690 C C . GLU A 1 85 ? -0.526 -3.170 -8.858 1.00 86.12 85 GLU A C 1
ATOM 692 O O . GLU A 1 85 ? 0.665 -3.192 -9.168 1.00 86.12 85 GLU A O 1
ATOM 697 N N . LEU A 1 86 ? -1.027 -2.295 -7.991 1.00 86.75 86 LEU A N 1
ATOM 698 C CA . LEU A 1 86 ? -0.222 -1.385 -7.185 1.00 86.75 86 LEU A CA 1
ATOM 699 C C . LEU A 1 86 ? -0.869 -1.321 -5.808 1.00 86.75 86 LEU A C 1
ATOM 701 O O . LEU A 1 86 ? -1.952 -0.763 -5.667 1.00 86.75 86 LEU A O 1
ATOM 705 N N . THR A 1 87 ? -0.220 -1.927 -4.823 1.00 86.44 87 THR A N 1
ATOM 706 C CA . THR A 1 87 ? -0.625 -1.886 -3.419 1.00 86.44 87 THR A CA 1
ATOM 707 C C . THR A 1 87 ? 0.497 -1.294 -2.566 1.00 86.44 87 THR A C 1
ATOM 709 O O . THR A 1 87 ? 1.545 -0.875 -3.066 1.00 86.44 87 THR A O 1
ATOM 712 N N . ASP A 1 88 ? 0.305 -1.260 -1.251 1.00 80.00 88 ASP A N 1
ATOM 713 C CA . ASP A 1 88 ? 1.351 -0.806 -0.334 1.00 80.00 88 ASP A CA 1
ATOM 714 C C . ASP A 1 88 ? 2.556 -1.764 -0.340 1.00 80.00 88 ASP A C 1
ATOM 716 O O . ASP A 1 88 ? 3.685 -1.310 -0.159 1.00 80.00 88 ASP A O 1
ATOM 720 N N . SER A 1 89 ? 2.335 -3.051 -0.637 1.00 84.38 89 SER A N 1
ATOM 721 C CA . SER A 1 89 ? 3.353 -4.109 -0.615 1.00 84.38 89 SER A CA 1
ATOM 722 C C . SER A 1 89 ? 3.688 -4.704 -1.979 1.00 84.38 89 SER A C 1
ATOM 724 O O . SER A 1 89 ? 4.730 -5.331 -2.095 1.00 84.38 89 SER A O 1
ATOM 726 N N . THR A 1 90 ? 2.843 -4.545 -2.997 1.00 87.31 90 THR A N 1
ATOM 727 C CA . THR A 1 90 ? 2.973 -5.269 -4.272 1.00 87.31 90 THR A CA 1
ATOM 728 C C . THR A 1 90 ? 2.929 -4.311 -5.453 1.00 87.31 90 THR A C 1
ATOM 730 O O . THR A 1 90 ? 2.059 -3.443 -5.533 1.00 87.31 90 THR A O 1
ATOM 733 N N . LEU A 1 91 ? 3.843 -4.499 -6.400 1.00 89.50 91 LEU A N 1
ATOM 734 C CA . LEU A 1 91 ? 3.876 -3.793 -7.672 1.00 89.50 91 LEU A CA 1
ATOM 735 C C . LEU A 1 91 ? 3.971 -4.811 -8.808 1.00 89.50 91 LEU A C 1
ATOM 737 O O . LEU A 1 91 ? 4.994 -5.472 -8.991 1.00 89.50 91 LEU A O 1
ATOM 741 N N . VAL A 1 92 ? 2.912 -4.886 -9.612 1.00 89.75 92 VAL A N 1
ATOM 742 C CA . VAL A 1 92 ? 2.870 -5.716 -10.816 1.00 89.75 92 VAL A CA 1
ATOM 743 C C . VAL A 1 92 ? 2.662 -4.829 -12.029 1.00 89.75 92 VAL A C 1
ATOM 745 O O . VAL A 1 92 ? 1.662 -4.112 -12.145 1.00 89.75 92 VAL A O 1
ATOM 748 N N . PHE A 1 93 ? 3.600 -4.896 -12.966 1.00 91.62 93 PHE A N 1
ATOM 749 C CA . PHE A 1 93 ? 3.485 -4.205 -14.242 1.00 91.62 93 PHE A CA 1
ATOM 750 C C . PHE A 1 93 ? 4.052 -5.030 -15.386 1.00 91.62 93 PHE A C 1
ATOM 752 O O . PHE A 1 93 ? 4.908 -5.894 -15.213 1.00 91.62 93 PHE A O 1
ATOM 759 N N . SER A 1 94 ? 3.555 -4.767 -16.588 1.00 90.38 94 SER A N 1
ATOM 760 C CA . SER A 1 94 ? 3.923 -5.522 -17.780 1.00 90.38 94 SER A CA 1
ATOM 761 C C . SER A 1 94 ? 4.111 -4.625 -18.993 1.00 90.38 94 SER A C 1
ATOM 763 O O . SER A 1 94 ? 3.423 -3.619 -19.173 1.00 90.38 94 SER A O 1
ATOM 765 N N . GLY A 1 95 ? 5.099 -4.973 -19.808 1.00 88.06 95 GLY A N 1
ATOM 766 C CA . GLY A 1 95 ? 5.378 -4.364 -21.101 1.00 88.06 95 GLY A CA 1
ATOM 767 C C . GLY A 1 95 ? 4.951 -5.296 -22.229 1.00 88.06 95 GLY A C 1
ATOM 768 O O . GLY A 1 95 ? 4.216 -6.254 -22.021 1.00 88.06 95 GLY A O 1
ATOM 769 N N . LYS A 1 96 ? 5.442 -5.033 -23.442 1.00 79.88 96 LYS A N 1
ATOM 770 C CA . LYS A 1 96 ? 5.144 -5.871 -24.614 1.00 79.88 96 LYS A CA 1
ATOM 771 C C . LYS A 1 96 ? 5.677 -7.307 -24.479 1.00 79.88 96 LYS A C 1
ATOM 773 O O . LYS A 1 96 ? 5.066 -8.223 -25.008 1.00 79.88 96 LYS A O 1
ATOM 778 N N . GLU A 1 97 ? 6.810 -7.477 -23.798 1.00 73.81 97 GLU A N 1
ATOM 779 C CA . GLU A 1 97 ? 7.554 -8.748 -23.749 1.00 73.81 97 GLU A CA 1
ATOM 780 C C . GLU A 1 97 ? 7.983 -9.156 -22.331 1.00 73.81 97 GLU A C 1
ATOM 782 O O . GLU A 1 97 ? 8.432 -10.276 -22.128 1.00 73.81 97 GLU A O 1
ATOM 787 N N . MET A 1 98 ? 7.854 -8.267 -21.339 1.00 75.25 98 MET A N 1
ATOM 788 C CA . MET A 1 98 ? 8.349 -8.501 -19.978 1.00 75.25 98 MET A CA 1
ATOM 789 C C . MET A 1 98 ? 7.262 -8.238 -18.942 1.00 75.25 98 MET A C 1
ATOM 791 O O . MET A 1 98 ? 6.550 -7.236 -19.029 1.00 75.25 98 MET A O 1
ATOM 795 N N . HIS A 1 99 ? 7.186 -9.111 -17.943 1.00 80.94 99 HIS A N 1
ATOM 796 C CA . HIS A 1 99 ? 6.303 -8.998 -16.788 1.00 80.94 99 HIS A CA 1
ATOM 797 C C . HIS A 1 99 ? 7.151 -8.879 -15.525 1.00 80.94 99 HIS A C 1
ATOM 799 O O . HIS A 1 99 ? 8.105 -9.634 -15.349 1.00 80.94 99 HIS A O 1
ATOM 805 N N . PHE A 1 100 ? 6.795 -7.943 -14.656 1.00 85.38 100 PHE A N 1
ATOM 806 C CA . PHE A 1 100 ? 7.481 -7.697 -13.398 1.00 85.38 100 PHE A CA 1
ATOM 807 C C . PHE A 1 100 ? 6.506 -7.904 -12.249 1.00 85.38 100 PHE A C 1
ATOM 809 O O . PHE A 1 100 ? 5.389 -7.387 -12.285 1.00 85.38 100 PHE A O 1
ATOM 816 N N . ASN A 1 101 ? 6.948 -8.652 -11.242 1.00 87.12 101 ASN A N 1
ATOM 817 C CA . ASN A 1 101 ? 6.250 -8.834 -9.979 1.00 87.12 101 ASN A CA 1
ATOM 818 C C . ASN A 1 101 ? 7.230 -8.515 -8.848 1.00 87.12 101 ASN A C 1
ATOM 820 O O . ASN A 1 101 ? 8.166 -9.283 -8.590 1.00 87.12 101 ASN A O 1
ATOM 824 N N . LEU A 1 102 ? 7.048 -7.346 -8.243 1.00 87.44 102 LEU A N 1
ATOM 825 C CA . LEU A 1 102 ? 7.917 -6.833 -7.198 1.00 87.44 102 LEU A CA 1
ATOM 826 C C . LEU A 1 102 ? 7.149 -6.655 -5.894 1.00 87.44 102 LEU A C 1
ATOM 828 O O . LEU A 1 102 ? 5.953 -6.354 -5.890 1.00 87.44 102 LEU A O 1
ATOM 832 N N . VAL A 1 103 ? 7.875 -6.784 -4.793 1.00 89.31 103 VAL A N 1
ATOM 833 C CA . VAL A 1 103 ? 7.374 -6.541 -3.440 1.00 89.31 103 VAL A CA 1
ATOM 834 C C . VAL A 1 103 ? 8.093 -5.323 -2.872 1.00 89.31 103 VAL A C 1
ATOM 836 O O . VAL A 1 103 ? 9.235 -5.053 -3.234 1.00 89.31 103 VAL A O 1
ATOM 839 N N . ALA A 1 104 ? 7.420 -4.525 -2.050 1.00 87.38 104 ALA A N 1
ATOM 840 C CA . ALA A 1 104 ? 8.049 -3.389 -1.387 1.00 87.38 104 ALA A CA 1
ATOM 841 C C . ALA A 1 104 ? 9.220 -3.891 -0.531 1.00 87.38 104 ALA A C 1
ATOM 843 O O . ALA A 1 104 ? 9.053 -4.830 0.246 1.00 87.38 104 ALA A O 1
ATOM 844 N N . ALA A 1 105 ? 10.392 -3.275 -0.685 1.00 83.62 105 ALA A N 1
ATOM 845 C CA . ALA A 1 105 ? 11.513 -3.529 0.204 1.00 83.62 105 ALA A CA 1
ATOM 846 C C . ALA A 1 105 ? 11.087 -3.135 1.621 1.00 83.62 105 ALA A C 1
ATOM 848 O O . ALA A 1 105 ? 10.553 -2.039 1.820 1.00 83.62 105 ALA A O 1
ATOM 849 N N . GLU A 1 106 ? 11.300 -4.012 2.599 1.00 72.81 106 GLU A N 1
ATOM 850 C CA . GLU A 1 106 ? 11.128 -3.620 3.992 1.00 72.81 106 GLU A CA 1
ATOM 851 C C . GLU A 1 106 ? 12.153 -2.519 4.292 1.00 72.81 106 GLU A C 1
ATOM 853 O O . GLU A 1 106 ? 13.363 -2.721 4.189 1.00 72.81 106 GLU A O 1
ATOM 858 N N . GLU A 1 107 ? 11.669 -1.313 4.602 1.00 53.28 107 GLU A N 1
ATOM 859 C CA . GLU A 1 107 ? 12.512 -0.239 5.117 1.00 53.28 107 GLU A CA 1
ATOM 860 C C . GLU A 1 107 ? 12.979 -0.657 6.517 1.00 53.28 107 GLU A C 1
ATOM 862 O O . GLU A 1 107 ? 12.339 -0.382 7.535 1.00 53.28 107 GLU A O 1
ATOM 867 N N . GLU A 1 108 ? 14.096 -1.380 6.573 1.00 42.22 108 GLU A N 1
ATOM 868 C CA . GLU A 1 108 ? 14.786 -1.635 7.825 1.00 42.22 108 GLU A CA 1
ATOM 869 C C . GLU A 1 108 ? 15.335 -0.309 8.362 1.00 42.22 108 GLU A C 1
ATOM 871 O O . GLU A 1 108 ? 16.405 0.177 7.983 1.00 42.22 108 GLU A O 1
ATOM 876 N N . ALA A 1 109 ? 14.615 0.276 9.316 1.00 43.34 109 ALA A N 1
ATOM 877 C CA . ALA A 1 109 ? 15.239 1.115 10.321 1.00 43.34 109 ALA A CA 1
ATOM 878 C C . ALA A 1 109 ? 16.235 0.243 11.112 1.00 43.34 109 ALA A C 1
ATOM 880 O O . ALA A 1 109 ? 15.851 -0.408 12.075 1.00 43.34 109 ALA A O 1
ATOM 881 N N . ILE A 1 110 ? 17.489 0.211 10.647 1.00 45.22 110 ILE A N 1
ATOM 882 C CA . ILE A 1 110 ? 18.716 -0.303 11.284 1.00 45.22 110 ILE A CA 1
ATOM 883 C C . ILE A 1 110 ? 18.498 -1.444 12.295 1.00 45.22 110 ILE A C 1
ATOM 885 O O . ILE A 1 110 ? 18.280 -1.172 13.473 1.00 45.22 110 ILE A O 1
ATOM 889 N N . VAL A 1 111 ? 18.764 -2.691 11.893 1.00 42.19 111 VAL A N 1
ATOM 890 C CA . VAL A 1 111 ? 19.468 -3.680 12.734 1.00 42.19 111 VAL A CA 1
ATOM 891 C C . VAL A 1 111 ? 20.118 -4.767 11.861 1.00 42.19 111 VAL A C 1
ATOM 893 O O . VAL A 1 111 ? 19.517 -5.306 10.953 1.00 42.19 111 VAL A O 1
ATOM 896 N N . THR A 1 112 ? 21.385 -5.053 12.158 1.00 39.66 112 THR A N 1
ATOM 897 C CA . THR A 1 112 ? 22.335 -6.024 11.569 1.00 39.66 112 THR A CA 1
ATOM 898 C C . THR A 1 112 ? 21.802 -7.433 11.206 1.00 39.66 112 THR A C 1
ATOM 900 O O . THR A 1 112 ? 20.832 -7.896 11.798 1.00 39.66 112 THR A O 1
ATOM 903 N N . PRO A 1 113 ? 22.500 -8.161 10.300 1.00 51.16 113 PRO A N 1
ATOM 904 C CA . PRO A 1 113 ? 21.931 -9.195 9.435 1.00 51.16 113 PRO A CA 1
ATOM 905 C C . PRO A 1 113 ? 21.746 -10.538 10.143 1.00 51.16 113 PRO A C 1
ATOM 907 O O . PRO A 1 113 ? 22.612 -10.965 10.911 1.00 51.16 113 PRO A O 1
ATOM 910 N N . VAL A 1 114 ? 20.680 -11.261 9.796 1.00 37.53 114 VAL A N 1
ATOM 911 C CA . VAL A 1 114 ? 20.561 -12.696 10.080 1.00 37.53 114 VAL A CA 1
ATOM 912 C C . VAL A 1 114 ? 20.096 -13.436 8.830 1.00 37.53 114 VAL A C 1
ATOM 914 O O . VAL A 1 114 ? 19.196 -13.017 8.113 1.00 37.53 114 VAL A O 1
ATOM 917 N N . SER A 1 115 ? 20.812 -14.525 8.575 1.00 49.09 115 SER A N 1
ATOM 918 C CA . SER A 1 115 ? 20.783 -15.410 7.424 1.00 49.09 115 SER A CA 1
ATOM 919 C C . SER A 1 115 ? 19.404 -15.935 7.025 1.00 49.09 115 SER A C 1
ATOM 921 O O . SER A 1 115 ? 18.584 -16.316 7.854 1.00 49.09 115 SER A O 1
ATOM 923 N N . THR A 1 116 ? 19.253 -16.058 5.710 1.00 53.91 116 THR A N 1
ATOM 924 C CA . THR A 1 116 ? 18.215 -16.771 4.964 1.00 53.91 116 THR A CA 1
ATOM 925 C C . THR A 1 116 ? 17.966 -18.192 5.473 1.00 53.91 116 THR A C 1
ATOM 927 O O . THR A 1 116 ? 18.873 -19.031 5.448 1.00 53.91 116 THR A O 1
ATOM 930 N N . ILE A 1 117 ? 16.711 -18.482 5.805 1.00 46.47 117 ILE A N 1
ATOM 931 C CA . ILE A 1 117 ? 16.112 -19.805 5.630 1.00 46.47 117 ILE A CA 1
ATOM 932 C C . ILE A 1 117 ? 14.817 -19.569 4.850 1.00 46.47 117 ILE A C 1
ATOM 934 O O . ILE A 1 117 ? 13.981 -18.779 5.283 1.00 46.47 117 ILE A O 1
ATOM 938 N N . ASP A 1 118 ? 14.696 -20.206 3.683 1.00 55.19 118 ASP A N 1
ATOM 939 C CA . ASP A 1 118 ? 13.455 -20.302 2.914 1.00 55.19 118 ASP A CA 1
ATOM 940 C C . ASP A 1 118 ? 12.388 -20.985 3.778 1.00 55.19 118 ASP A C 1
ATOM 942 O O . ASP A 1 118 ? 12.318 -22.212 3.872 1.00 55.19 118 ASP A O 1
ATOM 946 N N . GLU A 1 119 ? 11.556 -20.180 4.422 1.00 41.50 119 GLU A N 1
ATOM 947 C CA . GLU A 1 119 ? 10.329 -20.615 5.066 1.00 41.50 119 GLU A CA 1
ATOM 948 C C . GLU A 1 119 ? 9.199 -19.780 4.471 1.00 41.50 119 GLU A C 1
ATOM 950 O O . GLU A 1 119 ? 9.310 -18.564 4.323 1.00 41.50 119 GLU A O 1
ATOM 955 N N . ILE A 1 120 ? 8.126 -20.453 4.057 1.00 43.28 120 ILE A N 1
ATOM 956 C CA . ILE A 1 120 ? 6.908 -19.831 3.542 1.00 43.28 120 ILE A CA 1
ATOM 957 C C . ILE A 1 120 ? 6.450 -18.839 4.612 1.00 43.28 120 ILE A C 1
ATOM 959 O O . ILE A 1 120 ? 5.917 -19.274 5.630 1.00 43.28 120 ILE A O 1
ATOM 963 N N . ILE A 1 121 ? 6.695 -17.536 4.419 1.00 51.03 121 ILE A N 1
ATOM 964 C CA . ILE A 1 121 ? 6.331 -16.520 5.408 1.00 51.03 121 ILE A CA 1
ATOM 965 C C . ILE A 1 121 ? 4.808 -16.610 5.567 1.00 51.03 121 ILE A C 1
ATOM 967 O O . ILE A 1 121 ? 4.076 -16.321 4.611 1.00 51.03 121 ILE A O 1
ATOM 971 N N . PRO A 1 122 ? 4.297 -17.067 6.726 1.00 49.91 122 PRO A N 1
ATOM 972 C CA . PRO A 1 122 ? 2.867 -17.056 6.967 1.00 49.91 122 PRO A CA 1
ATOM 973 C C . PRO A 1 122 ? 2.405 -15.602 6.883 1.00 49.91 122 PRO A C 1
ATOM 975 O O . PRO A 1 122 ? 3.163 -14.703 7.244 1.00 49.91 122 PRO A O 1
ATOM 978 N N . ASN A 1 123 ? 1.186 -15.378 6.371 1.00 53.84 123 ASN A N 1
ATOM 979 C CA . ASN A 1 123 ? 0.594 -14.044 6.225 1.00 53.84 123 ASN A CA 1
ATOM 980 C C . ASN A 1 123 ? 1.009 -13.132 7.388 1.00 53.84 123 ASN A C 1
ATOM 982 O O . ASN A 1 123 ? 0.937 -13.563 8.538 1.00 53.84 123 ASN A O 1
ATOM 986 N N . GLN A 1 124 ? 1.505 -11.931 7.062 1.00 61.41 124 GLN A N 1
ATOM 987 C CA . GLN A 1 124 ? 1.938 -10.906 8.016 1.00 61.41 124 GLN A CA 1
ATOM 988 C C . GLN A 1 124 ? 1.030 -10.944 9.251 1.00 61.41 124 GLN A C 1
ATOM 990 O O . GLN A 1 124 ? -0.144 -10.566 9.192 1.00 61.41 124 GLN A O 1
ATOM 995 N N . GLY A 1 125 ? 1.558 -11.511 10.338 1.00 64.44 125 GLY A N 1
ATOM 996 C CA . GLY A 1 125 ? 0.797 -11.754 11.550 1.00 64.44 125 GLY A CA 1
ATOM 997 C C . GLY A 1 125 ? 0.330 -10.441 12.168 1.00 64.44 125 GLY A C 1
ATOM 998 O O . GLY A 1 125 ? 0.729 -9.347 11.773 1.00 64.44 125 GLY A O 1
ATOM 999 N N . PHE A 1 126 ? -0.529 -10.545 13.176 1.00 67.88 126 PHE A N 1
ATOM 1000 C CA . PHE A 1 126 ? -0.953 -9.409 13.989 1.00 67.88 126 PHE A CA 1
ATOM 1001 C C . PHE A 1 126 ? 0.242 -8.519 14.386 1.00 67.88 126 PHE A C 1
ATOM 1003 O O . PHE A 1 126 ? 1.086 -8.924 15.183 1.00 67.88 126 PHE A O 1
ATOM 1010 N N . SER A 1 127 ? 0.310 -7.306 13.832 1.00 79.38 127 SER A N 1
ATOM 1011 C CA . SER A 1 127 ? 1.358 -6.328 14.134 1.00 79.38 127 SER A CA 1
ATOM 1012 C C . SER A 1 127 ? 0.852 -5.259 15.104 1.00 79.38 127 SER A C 1
ATOM 1014 O O . SER A 1 127 ? -0.341 -4.939 15.140 1.00 79.38 127 SER A O 1
ATOM 1016 N N . PHE A 1 128 ? 1.758 -4.647 15.874 1.00 80.62 128 PHE A N 1
ATOM 1017 C CA . PHE A 1 128 ? 1.403 -3.544 16.780 1.00 80.62 128 PHE A CA 1
ATOM 1018 C C . PHE A 1 128 ? 0.769 -2.356 16.042 1.00 80.62 128 PHE A C 1
ATOM 1020 O O . PHE A 1 128 ? -0.163 -1.734 16.554 1.00 80.62 128 PHE A O 1
ATOM 1027 N N . THR A 1 129 ? 1.219 -2.074 14.817 1.00 81.06 129 THR A N 1
ATOM 1028 C CA . THR A 1 129 ? 0.643 -1.030 13.958 1.00 81.06 129 THR A CA 1
ATOM 1029 C C . THR A 1 129 ? -0.786 -1.374 13.539 1.00 81.06 129 THR A C 1
ATOM 1031 O O . THR A 1 129 ? -1.676 -0.523 13.616 1.00 81.06 129 THR A O 1
ATOM 1034 N N . SER A 1 130 ? -1.043 -2.634 13.181 1.00 78.94 130 SER A N 1
ATOM 1035 C CA . SER A 1 130 ? -2.379 -3.117 12.812 1.00 78.94 130 SER A CA 1
ATOM 1036 C C . SER A 1 130 ? -3.341 -3.125 14.002 1.00 78.94 130 SER A C 1
ATOM 1038 O O . SER A 1 130 ? -4.493 -2.709 13.857 1.00 78.94 130 SER A O 1
ATOM 1040 N N . LEU A 1 131 ? -2.868 -3.517 15.191 1.00 86.31 131 LEU A N 1
ATOM 1041 C CA . LEU A 1 131 ? -3.643 -3.458 16.433 1.00 86.31 131 LEU A CA 1
ATOM 1042 C C . LEU A 1 131 ? -4.055 -2.024 16.767 1.00 86.31 131 LEU A C 1
ATOM 1044 O O . LEU A 1 131 ? -5.234 -1.755 17.003 1.00 86.31 131 LEU A O 1
ATOM 1048 N N . TRP A 1 132 ? -3.091 -1.100 16.778 1.00 86.06 132 TRP A N 1
ATOM 1049 C CA . TRP A 1 132 ? -3.361 0.290 17.132 1.00 86.06 132 TRP A CA 1
ATOM 1050 C C . TRP A 1 132 ? -4.316 0.953 16.135 1.00 86.06 132 TRP A C 1
ATOM 1052 O O . TRP A 1 132 ? -5.228 1.670 16.546 1.00 86.06 132 TRP A O 1
ATOM 1062 N N . ARG A 1 133 ? -4.190 0.640 14.838 1.00 86.12 133 ARG A N 1
ATOM 1063 C CA . ARG A 1 133 ? -5.132 1.088 13.799 1.00 86.12 133 ARG A CA 1
ATOM 1064 C C . ARG A 1 133 ? -6.551 0.558 14.040 1.00 86.12 133 ARG A C 1
ATOM 1066 O O . ARG A 1 133 ? -7.513 1.311 13.891 1.00 86.12 133 ARG A O 1
ATOM 1073 N N . GLY A 1 134 ? -6.688 -0.701 14.461 1.00 89.38 134 GLY A N 1
ATOM 1074 C CA . GLY A 1 134 ? -7.977 -1.292 14.835 1.00 89.38 134 GLY A CA 1
ATOM 1075 C C . GLY A 1 134 ? -8.614 -0.619 16.056 1.00 89.38 134 GLY A C 1
ATOM 1076 O O . GLY A 1 134 ? -9.787 -0.241 16.013 1.00 89.38 134 GLY A O 1
ATOM 1077 N N . ILE A 1 135 ? -7.830 -0.401 17.119 1.00 91.06 135 ILE A N 1
ATOM 1078 C CA . ILE A 1 135 ? -8.277 0.310 18.330 1.00 91.06 135 ILE A CA 1
ATOM 1079 C C . ILE A 1 135 ? -8.714 1.734 17.980 1.00 91.06 135 ILE A C 1
ATOM 1081 O O . ILE A 1 135 ? -9.788 2.167 18.402 1.00 91.06 135 ILE A O 1
ATOM 1085 N N . LEU A 1 136 ? -7.922 2.441 17.171 1.00 92.75 136 LEU A N 1
ATOM 1086 C CA . LEU A 1 136 ? -8.241 3.793 16.727 1.00 92.75 136 LEU A CA 1
ATOM 1087 C C . LEU A 1 136 ? -9.583 3.824 15.985 1.00 92.75 136 LEU A C 1
ATOM 1089 O O . LEU A 1 136 ? -10.433 4.646 16.313 1.00 92.75 136 LEU A O 1
ATOM 1093 N N . GLY A 1 137 ? -9.822 2.874 15.075 1.00 92.44 137 GLY A N 1
ATOM 1094 C CA . GLY A 1 137 ? -11.102 2.737 14.378 1.00 92.44 137 GLY A CA 1
ATOM 1095 C C . GLY A 1 137 ? -12.289 2.515 15.322 1.00 92.44 137 GLY A C 1
ATOM 1096 O O . GLY A 1 137 ? -13.303 3.208 15.209 1.00 92.44 137 GLY A O 1
ATOM 1097 N N . MET A 1 138 ? -12.167 1.602 16.294 1.00 93.06 138 MET A N 1
ATOM 1098 C CA . MET A 1 138 ? -13.225 1.357 17.288 1.00 93.06 138 MET A CA 1
ATOM 1099 C C . MET A 1 138 ? -13.531 2.609 18.120 1.00 93.06 138 MET A C 1
ATOM 1101 O O . MET A 1 138 ? -14.699 2.949 18.320 1.00 93.06 138 MET A O 1
ATOM 1105 N N . VAL A 1 139 ? -12.498 3.334 18.557 1.00 92.81 139 VAL A N 1
ATOM 1106 C CA . VAL A 1 139 ? -12.653 4.592 19.303 1.00 92.81 139 VAL A CA 1
ATOM 1107 C C . VAL A 1 139 ? -13.331 5.658 18.444 1.00 92.81 139 VAL A C 1
ATOM 1109 O O . VAL A 1 139 ? -14.262 6.315 18.915 1.00 92.81 139 VAL A O 1
ATOM 1112 N N . THR A 1 140 ? -12.934 5.804 17.178 1.00 93.69 140 THR A N 1
ATOM 1113 C CA . THR A 1 140 ? -13.563 6.744 16.241 1.00 93.69 140 THR A CA 1
ATOM 1114 C C . THR A 1 140 ? -15.046 6.433 16.044 1.00 93.69 140 THR A C 1
ATOM 1116 O O . THR A 1 140 ? -15.869 7.346 16.093 1.00 93.69 140 THR A O 1
ATOM 1119 N N . LEU A 1 141 ? -15.424 5.161 15.890 1.00 90.94 141 LEU A N 1
ATOM 1120 C CA . LEU A 1 141 ? -16.830 4.771 15.743 1.00 90.94 141 LEU A CA 1
ATOM 1121 C C . LEU A 1 141 ? -17.650 5.063 17.003 1.00 90.94 141 LEU A C 1
ATOM 1123 O O . LEU A 1 141 ? -18.751 5.607 16.901 1.00 90.94 141 LEU A O 1
ATOM 1127 N N . ILE A 1 142 ? -17.110 4.770 18.189 1.00 91.12 142 ILE A N 1
ATOM 1128 C CA . ILE A 1 142 ? -17.762 5.107 19.464 1.00 91.12 142 ILE A CA 1
ATOM 1129 C C . ILE A 1 142 ? -17.923 6.625 19.595 1.00 91.12 142 ILE A C 1
ATOM 1131 O O . ILE A 1 142 ? -18.979 7.102 20.014 1.00 91.12 142 ILE A O 1
ATOM 1135 N N . PHE A 1 143 ? -16.913 7.395 19.193 1.00 90.44 143 PHE A N 1
ATOM 1136 C CA . PHE A 1 143 ? -16.954 8.853 19.215 1.00 90.44 143 PHE A CA 1
ATOM 1137 C C . PHE A 1 143 ? -18.013 9.423 18.259 1.00 90.44 143 PHE A C 1
ATOM 1139 O O . PHE A 1 143 ? -18.785 10.303 18.646 1.00 90.44 143 PHE A O 1
ATOM 1146 N N . ILE A 1 144 ? -18.116 8.888 17.039 1.00 87.56 144 ILE A N 1
ATOM 1147 C CA . ILE A 1 144 ? -19.151 9.278 16.071 1.00 87.56 144 ILE A CA 1
ATOM 1148 C C . ILE A 1 144 ? -20.547 8.902 16.592 1.00 87.56 144 ILE A C 1
ATOM 1150 O O . ILE A 1 144 ? -21.466 9.723 16.551 1.00 87.56 144 ILE A O 1
ATOM 1154 N N . ALA A 1 145 ? -20.715 7.700 17.148 1.00 88.19 145 ALA A N 1
ATOM 1155 C CA . ALA A 1 145 ? -21.975 7.272 17.755 1.00 88.19 145 ALA A CA 1
ATOM 1156 C C . ALA A 1 145 ? -22.368 8.166 18.945 1.00 88.19 145 ALA A C 1
ATOM 1158 O O . ALA A 1 145 ? -23.533 8.541 19.090 1.00 88.19 145 ALA A O 1
ATOM 1159 N N . PHE A 1 146 ? -21.396 8.582 19.761 1.00 87.75 146 PHE A N 1
ATOM 1160 C CA . PHE A 1 146 ? -21.598 9.561 20.828 1.00 87.75 146 PHE A CA 1
ATOM 1161 C C . PHE A 1 146 ? -22.021 10.932 20.275 1.00 87.75 146 PHE A C 1
ATOM 1163 O O . PHE A 1 146 ? -22.914 11.572 20.835 1.00 87.75 146 PHE A O 1
ATOM 1170 N N . LEU A 1 147 ? -21.421 11.377 19.164 1.00 86.62 147 LEU A N 1
ATOM 1171 C CA . LEU A 1 147 ? -21.776 12.614 18.461 1.00 86.62 147 LEU A CA 1
ATOM 1172 C C . LEU A 1 147 ? -23.203 12.619 17.920 1.00 86.62 147 LEU A C 1
ATOM 1174 O O . LEU A 1 147 ? -23.859 13.661 17.998 1.00 86.62 147 LEU A O 1
ATOM 1178 N N . PHE A 1 148 ? -23.690 11.483 17.431 1.00 84.81 148 PHE A N 1
ATOM 1179 C CA . PHE A 1 148 ? -25.053 11.348 16.914 1.00 84.81 148 PHE A CA 1
ATOM 1180 C C . PHE A 1 148 ? -26.080 10.856 17.936 1.00 84.81 148 PHE A C 1
ATOM 1182 O O . PHE A 1 148 ? -27.273 10.807 17.632 1.00 84.81 148 PHE A O 1
ATOM 1189 N N . SER A 1 149 ? -25.663 10.562 19.167 1.00 85.12 149 SER A N 1
ATOM 1190 C CA . SER A 1 149 ? -26.592 10.194 20.229 1.00 85.12 149 SER A CA 1
ATOM 1191 C C . SER A 1 149 ? -27.488 11.373 20.608 1.00 85.12 149 SER A C 1
ATOM 1193 O O . SER A 1 149 ? -27.025 12.449 20.998 1.00 85.12 149 SER A O 1
ATOM 1195 N N . SER A 1 150 ? -28.801 11.145 20.536 1.00 85.50 150 SER A N 1
ATOM 1196 C CA . SER A 1 150 ? -29.822 12.139 20.890 1.00 85.50 150 SER A CA 1
ATOM 1197 C C . SER A 1 150 ? -29.856 12.443 22.393 1.00 85.50 150 SER A C 1
ATOM 1199 O O . SER A 1 150 ? -30.306 13.513 22.791 1.00 85.50 150 SER A O 1
ATOM 1201 N N . ASN A 1 151 ? -29.347 11.537 23.237 1.00 86.38 151 ASN A N 1
ATOM 1202 C CA . ASN A 1 151 ? -29.237 11.745 24.679 1.00 86.38 151 ASN A CA 1
ATOM 1203 C C . ASN A 1 151 ? -27.893 11.221 25.204 1.00 86.38 151 ASN A C 1
ATOM 1205 O O . ASN A 1 151 ? -27.789 10.130 25.762 1.00 86.38 151 ASN A O 1
ATOM 1209 N N . ARG A 1 152 ? -26.852 12.044 25.039 1.00 85.12 152 ARG A N 1
ATOM 1210 C CA . ARG A 1 152 ? -25.459 11.734 25.409 1.00 85.12 152 ARG A CA 1
ATOM 1211 C C . ARG A 1 152 ? -25.280 11.342 26.877 1.00 85.12 152 ARG A C 1
ATOM 1213 O O . ARG A 1 152 ? -24.380 10.576 27.197 1.00 85.12 152 ARG A O 1
ATOM 1220 N N . LYS A 1 153 ? -26.131 11.864 27.767 1.00 81.00 153 LYS A N 1
ATOM 1221 C CA . LYS A 1 153 ? -26.082 11.587 29.211 1.00 81.00 153 LYS A CA 1
ATOM 1222 C C . LYS A 1 153 ? -26.726 10.249 29.584 1.00 81.00 153 LYS A C 1
ATOM 1224 O O . LYS A 1 153 ? -26.376 9.691 30.613 1.00 81.00 153 LYS A O 1
ATOM 1229 N N . ALA A 1 154 ? -27.634 9.731 28.756 1.00 89.75 154 ALA A N 1
ATOM 1230 C CA . ALA A 1 154 ? -28.317 8.457 28.987 1.00 89.75 154 ALA A CA 1
ATOM 1231 C C . ALA A 1 154 ? -27.578 7.246 28.387 1.00 89.75 154 ALA A C 1
ATOM 1233 O O . ALA A 1 154 ? -28.099 6.132 28.406 1.00 89.75 154 ALA A O 1
ATOM 1234 N N . ILE A 1 155 ? -26.376 7.442 27.837 1.00 87.56 155 ILE A N 1
ATOM 1235 C CA . ILE A 1 155 ? -25.578 6.344 27.292 1.00 87.56 155 ILE A CA 1
ATOM 1236 C C . ILE A 1 155 ? -25.131 5.442 28.443 1.00 87.56 155 ILE A C 1
ATOM 1238 O O . ILE A 1 155 ? -24.372 5.846 29.325 1.00 87.56 155 ILE A O 1
ATOM 1242 N N . ASN A 1 156 ? -25.589 4.192 28.420 1.00 90.12 156 ASN A N 1
ATOM 1243 C CA . ASN A 1 156 ? -25.191 3.189 29.393 1.00 90.12 156 ASN A CA 1
ATOM 1244 C C . ASN A 1 156 ? -23.817 2.609 29.021 1.00 90.12 156 ASN A C 1
ATOM 1246 O O . ASN A 1 156 ? -23.711 1.615 28.300 1.00 90.12 156 ASN A O 1
ATOM 1250 N N . TRP A 1 157 ? -22.757 3.221 29.547 1.00 90.38 157 TRP A N 1
ATOM 1251 C CA . TRP A 1 157 ? -21.369 2.811 29.305 1.00 90.38 157 TRP A CA 1
ATOM 1252 C C . TRP A 1 157 ? -21.058 1.374 29.734 1.00 90.38 157 TRP A C 1
ATOM 1254 O O . TRP A 1 157 ? -20.203 0.732 29.128 1.00 90.38 157 TRP A O 1
ATOM 1264 N N . LYS A 1 158 ? -21.794 0.824 30.710 1.00 91.81 158 LYS A N 1
ATOM 1265 C CA . LYS A 1 158 ? -21.672 -0.589 31.091 1.00 91.81 158 LYS A CA 1
ATOM 1266 C C . LYS A 1 158 ? -22.114 -1.503 29.947 1.00 91.81 158 LYS A C 1
ATOM 1268 O O . LYS A 1 158 ? -21.452 -2.495 29.672 1.00 91.81 158 LYS A O 1
ATOM 1273 N N . THR A 1 159 ? -23.192 -1.148 29.251 1.00 92.00 159 THR A N 1
ATOM 1274 C CA . THR A 1 159 ? -23.694 -1.925 28.103 1.00 92.00 159 THR A CA 1
ATOM 1275 C C . THR A 1 159 ? -22.740 -1.836 26.913 1.00 92.00 159 THR A C 1
ATOM 1277 O O . THR A 1 159 ? -22.423 -2.855 26.307 1.00 92.00 159 THR A O 1
ATOM 1280 N N . VAL A 1 160 ? -22.222 -0.636 26.623 1.00 92.19 160 VAL A N 1
ATOM 1281 C CA . VAL A 1 160 ? -21.234 -0.426 25.550 1.00 92.19 160 VAL A CA 1
ATOM 1282 C C . VAL A 1 160 ? -19.956 -1.229 25.817 1.00 92.19 160 VAL A C 1
ATOM 1284 O O . VAL A 1 160 ? -19.481 -1.934 24.930 1.00 92.19 160 VAL A O 1
ATOM 1287 N N . GLY A 1 161 ? -19.438 -1.187 27.050 1.00 93.06 161 GLY A N 1
ATOM 1288 C CA . GLY A 1 161 ? -18.254 -1.953 27.444 1.00 93.06 161 GLY A CA 1
ATOM 1289 C C . GLY A 1 161 ? -18.454 -3.467 27.338 1.00 93.06 161 GLY A C 1
ATOM 1290 O O . GLY A 1 161 ? -17.591 -4.156 26.802 1.00 93.06 161 GLY A O 1
ATOM 1291 N N . VAL A 1 162 ? -19.609 -3.986 27.775 1.00 95.00 162 VAL A N 1
ATOM 1292 C CA . VAL A 1 162 ? -19.944 -5.417 27.637 1.00 95.00 162 VAL A CA 1
ATOM 1293 C C . VAL A 1 162 ? -19.995 -5.836 26.165 1.00 95.00 162 VAL A C 1
ATOM 1295 O O . VAL A 1 162 ? -19.458 -6.886 25.819 1.00 95.00 162 VAL A O 1
ATOM 1298 N N . GLY A 1 163 ? -20.571 -5.007 25.289 1.00 93.81 163 GLY A N 1
ATOM 1299 C CA . GLY A 1 163 ? -20.580 -5.262 23.846 1.00 93.81 163 GLY A CA 1
ATOM 1300 C C . GLY 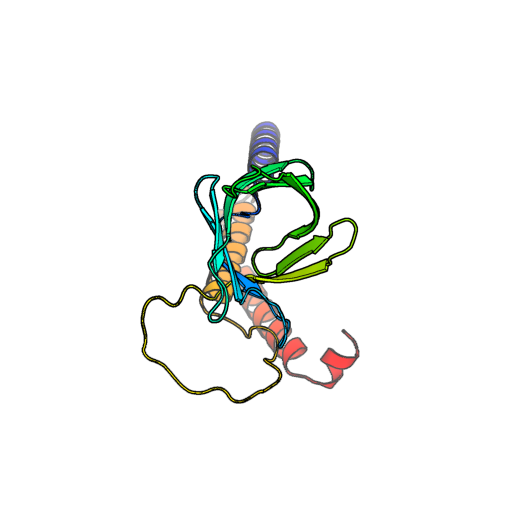A 1 163 ? -19.174 -5.323 23.240 1.00 93.81 163 GLY A C 1
ATOM 1301 O O . GLY A 1 163 ? -18.884 -6.223 22.456 1.00 93.81 163 GLY A O 1
ATOM 1302 N N . LEU A 1 164 ? -18.280 -4.420 23.651 1.00 93.38 164 LEU A N 1
ATOM 1303 C CA . LEU A 1 164 ? -16.899 -4.369 23.157 1.00 93.38 164 LEU A CA 1
ATOM 1304 C C . LEU A 1 164 ? -16.078 -5.582 23.623 1.00 93.38 164 LEU A C 1
ATOM 1306 O O . LEU A 1 164 ? -15.339 -6.179 22.841 1.00 93.38 164 LEU A O 1
ATOM 1310 N N . VAL A 1 165 ? -16.265 -6.010 24.875 1.00 94.06 165 VAL A N 1
ATOM 1311 C CA . VAL A 1 165 ? -15.670 -7.256 25.384 1.00 94.06 165 VAL A CA 1
ATOM 1312 C C . VAL A 1 165 ? -16.179 -8.458 24.590 1.00 94.06 165 VAL A C 1
ATOM 1314 O O . VAL A 1 165 ? -15.386 -9.304 24.184 1.00 94.06 165 VAL A O 1
ATOM 1317 N N . PHE A 1 166 ? -17.482 -8.521 24.315 1.00 94.38 166 PHE A N 1
ATOM 1318 C CA . PHE A 1 166 ? -18.069 -9.605 23.531 1.00 94.38 166 PHE A CA 1
ATOM 1319 C C . PHE A 1 166 ? -17.513 -9.659 22.098 1.00 94.38 166 PHE A C 1
ATOM 1321 O O . PHE A 1 166 ? -17.206 -10.745 21.607 1.00 94.38 166 PHE A O 1
ATOM 1328 N N . GLN A 1 167 ? -17.297 -8.504 21.457 1.00 90.06 167 GLN A N 1
ATOM 1329 C CA . GLN A 1 167 ? -16.638 -8.419 20.147 1.00 90.06 167 GLN A CA 1
ATOM 1330 C C . GLN A 1 167 ? -15.225 -9.017 20.170 1.00 90.06 167 GLN A C 1
ATOM 1332 O O . GLN A 1 167 ? -14.881 -9.796 19.284 1.00 90.06 167 GLN A O 1
ATOM 1337 N N . LEU A 1 168 ? -14.428 -8.702 21.195 1.00 90.69 168 LEU A N 1
ATOM 1338 C CA . LEU A 1 168 ? -13.083 -9.261 21.379 1.00 90.69 168 LEU A CA 1
ATOM 1339 C C . LEU A 1 168 ? -13.114 -10.779 21.599 1.00 90.69 168 LEU A C 1
ATOM 1341 O O . LEU A 1 168 ? -12.348 -11.508 20.970 1.00 90.69 168 LEU A O 1
ATOM 1345 N N . VAL A 1 169 ? -14.022 -11.261 22.452 1.00 91.12 169 VAL A N 1
ATOM 1346 C CA . VAL A 1 169 ? -14.177 -12.696 22.747 1.00 91.12 169 VAL A CA 1
ATOM 1347 C C . VAL A 1 169 ? -14.545 -13.480 21.487 1.00 91.12 169 VAL A C 1
ATOM 1349 O O . VAL A 1 169 ? -13.924 -14.506 21.212 1.00 91.12 169 VAL A O 1
ATOM 1352 N N . ILE A 1 170 ? -15.507 -12.993 20.695 1.00 87.69 170 ILE A N 1
ATOM 1353 C CA . ILE A 1 170 ? -15.891 -13.644 19.435 1.00 87.69 170 ILE A CA 1
ATOM 1354 C C . ILE A 1 170 ? -14.749 -13.597 18.426 1.00 87.69 170 ILE A C 1
ATOM 1356 O O . ILE A 1 170 ? -14.444 -14.626 17.830 1.00 87.69 170 ILE A O 1
ATOM 1360 N N . ALA A 1 171 ? -14.107 -12.441 18.239 1.00 85.69 171 ALA A N 1
ATOM 1361 C CA . ALA A 1 171 ? -13.022 -12.297 17.271 1.00 85.69 171 ALA A CA 1
ATOM 1362 C C . ALA A 1 171 ? -11.890 -13.300 17.542 1.00 85.69 171 ALA A C 1
ATOM 1364 O O . ALA A 1 171 ? -11.428 -13.982 16.629 1.00 85.69 171 ALA A O 1
ATOM 1365 N N . ILE A 1 172 ? -11.498 -13.459 18.811 1.00 83.94 172 ILE A N 1
ATOM 1366 C CA . ILE A 1 172 ? -10.492 -14.448 19.216 1.00 83.94 172 ILE A CA 1
ATOM 1367 C C . ILE A 1 172 ? -11.029 -15.878 19.058 1.00 83.94 172 ILE A C 1
ATOM 1369 O O . ILE A 1 172 ? -10.302 -16.754 18.592 1.00 83.94 172 ILE A O 1
ATOM 1373 N N . GLY A 1 173 ? -12.288 -16.130 19.429 1.00 83.38 173 GLY A N 1
ATOM 1374 C CA . GLY A 1 173 ? -12.916 -17.449 19.320 1.00 83.38 173 GLY A CA 1
ATOM 1375 C C . GLY A 1 173 ? -12.967 -17.968 17.882 1.00 83.38 173 GLY A C 1
ATOM 1376 O O . GLY A 1 173 ? -12.560 -19.098 17.623 1.00 83.38 173 GLY A O 1
ATOM 1377 N N . VAL A 1 174 ? -13.385 -17.127 16.935 1.00 80.50 174 VAL A N 1
ATOM 1378 C CA . VAL A 1 174 ? -13.436 -17.454 15.500 1.00 80.50 174 VAL A CA 1
ATOM 1379 C C . VAL A 1 174 ? -12.033 -17.721 14.945 1.00 80.50 174 VAL A C 1
ATOM 1381 O O . VAL A 1 174 ? -11.829 -18.706 14.242 1.00 80.50 174 VAL A O 1
ATOM 1384 N N . LEU A 1 175 ? -11.043 -16.897 15.308 1.00 73.38 175 LEU A N 1
ATOM 1385 C CA . LEU A 1 175 ? -9.665 -17.034 14.818 1.00 73.38 175 LEU A CA 1
ATOM 1386 C C . LEU A 1 175 ? -8.885 -18.198 15.441 1.00 73.38 175 LEU A C 1
ATOM 1388 O O . LEU A 1 175 ? -7.817 -18.541 14.939 1.00 73.38 175 LEU A O 1
ATOM 1392 N N . LYS A 1 176 ? -9.358 -18.799 16.537 1.00 67.88 176 LYS A N 1
ATOM 1393 C CA . LYS A 1 176 ? -8.617 -19.849 17.257 1.00 67.88 176 LYS A CA 1
ATOM 1394 C C . LYS A 1 176 ? -9.255 -21.233 17.162 1.00 67.88 176 LYS A C 1
ATOM 1396 O O . LYS A 1 176 ? -8.540 -22.218 17.302 1.00 67.88 176 LYS A O 1
ATOM 1401 N N . VAL A 1 177 ? -10.559 -21.326 16.913 1.00 77.56 177 VAL A N 1
ATOM 1402 C CA . VAL A 1 177 ? -11.267 -22.609 16.823 1.00 77.56 177 VAL A CA 1
ATOM 1403 C C . VAL A 1 177 ? -11.247 -23.110 15.377 1.00 77.56 177 VAL A C 1
ATOM 1405 O O . VAL A 1 177 ? -11.936 -22.568 14.516 1.00 77.56 177 VAL A O 1
ATOM 1408 N N . ASP A 1 178 ? -10.484 -24.172 15.111 1.00 69.44 178 ASP A N 1
ATOM 1409 C CA . ASP A 1 178 ? -10.255 -24.696 13.750 1.00 69.44 178 ASP A CA 1
ATOM 1410 C C . ASP A 1 178 ? -11.538 -25.166 13.038 1.00 69.44 178 ASP A C 1
ATOM 1412 O O . ASP A 1 178 ? -11.646 -25.083 11.815 1.00 69.44 178 ASP A O 1
ATOM 1416 N N . PHE A 1 179 ? -12.564 -25.558 13.802 1.00 66.75 179 PHE A N 1
ATOM 1417 C CA . PHE A 1 179 ? -13.894 -25.865 13.266 1.00 66.75 179 PHE A CA 1
ATOM 1418 C C . PHE A 1 179 ? -14.571 -24.639 12.630 1.00 66.75 179 PHE A C 1
ATOM 1420 O O . PHE A 1 179 ? -15.247 -24.764 11.614 1.00 66.75 179 PHE A O 1
ATOM 1427 N N . VAL A 1 180 ? -14.368 -23.444 13.194 1.00 62.31 180 VAL A N 1
ATOM 1428 C CA . VAL A 1 180 ? -14.989 -22.203 12.707 1.00 62.31 180 VAL A CA 1
ATOM 1429 C C . VAL A 1 180 ? -14.215 -21.631 11.517 1.00 62.31 180 VAL A C 1
ATOM 1431 O O . VAL A 1 180 ? -14.845 -21.200 10.557 1.0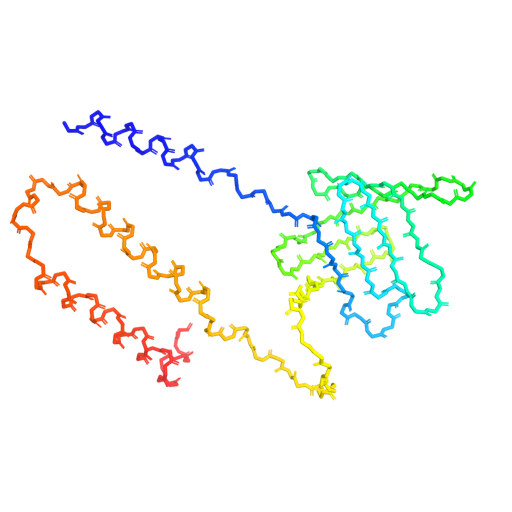0 62.31 180 VAL A O 1
ATOM 1434 N N . LYS A 1 181 ? -12.877 -21.727 11.523 1.00 59.12 181 LYS A N 1
ATOM 1435 C CA . LYS A 1 181 ? -12.011 -21.358 10.381 1.00 59.12 181 LYS A CA 1
ATOM 1436 C C . LYS A 1 181 ? -12.271 -22.159 9.104 1.00 59.12 181 LYS A C 1
ATOM 1438 O O . LYS A 1 181 ? -11.842 -21.761 8.037 1.00 59.12 181 LYS A O 1
ATOM 1443 N N . THR A 1 182 ? -12.867 -23.345 9.219 1.00 64.56 182 THR A N 1
ATOM 1444 C CA . THR A 1 182 ? -13.170 -24.179 8.045 1.00 64.56 182 THR A CA 1
ATOM 1445 C C . THR A 1 182 ? -14.504 -23.776 7.402 1.00 64.56 182 THR A C 1
ATOM 1447 O O . THR A 1 182 ? -14.746 -24.073 6.236 1.00 64.56 182 THR A O 1
ATOM 1450 N N . VAL A 1 183 ? -15.381 -23.107 8.160 1.00 69.69 183 VAL A N 1
ATOM 1451 C CA . VAL A 1 183 ? -16.712 -22.662 7.713 1.00 69.69 183 VAL A CA 1
ATOM 1452 C C . VAL A 1 183 ? -16.702 -21.204 7.225 1.00 69.69 183 VAL A C 1
ATOM 1454 O O . VAL A 1 183 ? -17.546 -20.846 6.405 1.00 69.69 183 VAL A O 1
ATOM 1457 N N . PHE A 1 184 ? -15.768 -20.383 7.719 1.00 56.47 184 PHE A N 1
ATOM 1458 C CA . PHE A 1 184 ? -15.554 -18.975 7.358 1.00 56.47 184 PHE A CA 1
ATOM 1459 C C . PHE A 1 184 ? -14.240 -18.789 6.609 1.00 56.47 184 PHE A C 1
ATOM 1461 O O . PHE A 1 184 ? -14.248 -18.029 5.616 1.00 56.47 184 PHE A O 1
#

Foldseek 3Di:
DVVVVVVVVVVVVVPVPDPPQDPAAKWAAPDPPDQFGIWGDHPQKIWGHDPPDDIWIAGWDDDPQKIWGQTPDPVSDIFIWGWPDGHNFWTWIDGPPDTTIITGDPPPPDDDDDDDDDDPPPPPDDDPVNVVVVVVVVVVVVVVCCVPDPCNPPDPVVVVVVVVVVVVVVVVVCVPDVVNVVVD

InterPro domains:
  IPR002668 Concentrative nucleoside transporter N-terminal domain [PF01773] (136-184)

pLDDT: mean 79.35, std 15.22, range [37.53, 95.38]

Radius of gyration: 23.88 Å; chains: 1; bounding box: 57×46×58 Å

Organism: NCBI:txid641526

Secondary structure (DSSP, 8-state):
-HHHHHHHHHHHHHHTT-------SEEEE--TT-S-SEEEEETTEEEEE-SSSPPEEEEEEEETTEEEEEE-STT--EEEEEEEEE-SSEEEEE-SS-EEEEEE-----S------------S----HHHHHHHHHHHHHHHHHHHHH-TTGGG--HHHHHHHHHHHHHHHHHHHH-HHHHTT-

Sequence (184 aa):
MNQFFKAFLAIFIGLSSITAQELEKTWESTASESTYKTLEFKKGEFNFSSNSVNSIKGDYMYQNNLLVLYHNDSLNSIKRYKITELTDSTLVFSGKEMHFNLVAAEEEAIVTPVSTIDEIIPNQGFSFTSLWRGILGMVTLIFIAFLFSSNRKAINWKTVGVGLVFQLVIAIGVLKVDFVKTVF